Protein AF-A0A963R1B3-F1 (afdb_monomer_lite)

Sequence (251 aa):
NSTITMNPVATSDAAFRGGACPTPEYTIAYTGNYTTSADANQMEPIEAEFLRDRLSQLRRPGSHELSLLAQLARTQTAPSESLWDEETLAVAGSDATPLDRARQAASLAGIGRAIYDALLERIVEEEDKGQSMRRHRDHLAQMIETHGSDAASLDLAGLEQDIGALPSKLHAVVAATRAWSTSSGHDLDELLDIYIAAEARKGPRARLAQTPNGRTRRREWATDEHGLAGPLHYRWGQVHTLMTDLVEVAG

Structure (mmCIF, N/CA/C/O backbone):
data_AF-A0A963R1B3-F1
#
_entry.id   AF-A0A963R1B3-F1
#
loop_
_atom_site.group_PDB
_atom_site.id
_atom_site.type_symbol
_atom_site.label_atom_id
_atom_site.label_alt_id
_atom_site.label_comp_id
_atom_site.label_asym_id
_atom_site.label_entity_id
_atom_site.label_seq_id
_atom_site.pdbx_PDB_ins_code
_atom_site.Cartn_x
_atom_site.Cartn_y
_atom_site.Cartn_z
_atom_site.occupancy
_atom_site.B_iso_or_equiv
_atom_site.auth_seq_id
_atom_site.auth_comp_id
_atom_site.auth_asym_id
_atom_site.auth_atom_id
_atom_site.pdbx_PDB_model_num
ATOM 1 N N . ASN A 1 1 ? -42.039 -4.892 10.811 1.00 35.50 1 ASN A N 1
ATOM 2 C CA . ASN A 1 1 ? -41.453 -6.191 10.425 1.00 35.50 1 ASN A CA 1
ATOM 3 C C . ASN A 1 1 ? -40.859 -6.076 9.036 1.00 35.50 1 ASN A C 1
ATOM 5 O O . ASN A 1 1 ? -41.561 -6.334 8.070 1.00 35.50 1 ASN A O 1
ATOM 9 N N . SER A 1 2 ? -39.593 -5.672 8.950 1.00 23.70 2 SER A N 1
ATOM 10 C CA . SER A 1 2 ? -38.814 -5.752 7.713 1.00 23.70 2 SER A CA 1
ATOM 11 C C . SER A 1 2 ? -37.396 -6.149 8.095 1.00 23.70 2 SER A C 1
ATOM 13 O O . SER A 1 2 ? -36.644 -5.354 8.652 1.00 23.70 2 SER A O 1
ATOM 15 N N . THR A 1 3 ? -37.084 -7.421 7.881 1.00 24.59 3 THR A N 1
ATOM 16 C CA . THR A 1 3 ? -35.761 -8.009 8.077 1.00 24.59 3 THR A CA 1
ATOM 17 C C . THR A 1 3 ? -34.870 -7.561 6.922 1.00 24.59 3 THR A C 1
ATOM 19 O O . THR A 1 3 ? -35.166 -7.877 5.772 1.00 24.59 3 THR A O 1
ATOM 22 N N . ILE A 1 4 ? -33.798 -6.819 7.208 1.00 26.02 4 ILE A N 1
ATOM 23 C CA . ILE A 1 4 ? -32.751 -6.522 6.223 1.00 26.02 4 ILE A CA 1
ATOM 24 C C . ILE A 1 4 ? -31.767 -7.690 6.252 1.00 26.02 4 ILE A C 1
ATOM 26 O O . ILE A 1 4 ? -31.029 -7.876 7.216 1.00 26.02 4 ILE A O 1
ATOM 30 N N . THR A 1 5 ? -31.785 -8.504 5.203 1.00 23.22 5 THR A N 1
ATOM 31 C CA . THR A 1 5 ? -30.789 -9.552 4.971 1.00 23.22 5 THR A CA 1
ATOM 32 C C . THR A 1 5 ? -29.658 -8.945 4.139 1.00 23.22 5 THR A C 1
ATOM 34 O O . THR A 1 5 ? -29.858 -8.650 2.964 1.00 23.22 5 THR A O 1
ATOM 37 N N . MET A 1 6 ? -28.479 -8.724 4.732 1.00 24.05 6 MET A N 1
ATOM 38 C CA . MET A 1 6 ? -27.271 -8.350 3.984 1.00 24.05 6 MET A CA 1
ATOM 39 C C . MET A 1 6 ? -26.483 -9.613 3.638 1.00 24.05 6 MET A C 1
ATOM 41 O O . MET A 1 6 ? -26.037 -10.335 4.525 1.00 24.05 6 MET A O 1
ATOM 45 N N . ASN A 1 7 ? -26.327 -9.877 2.343 1.00 22.50 7 ASN A N 1
ATOM 46 C CA . ASN A 1 7 ? -25.479 -10.941 1.817 1.00 22.50 7 ASN A CA 1
ATOM 47 C C . ASN A 1 7 ? -24.131 -10.313 1.401 1.00 22.50 7 ASN A C 1
ATOM 49 O O . ASN A 1 7 ? -24.155 -9.324 0.663 1.00 22.50 7 ASN A O 1
ATOM 53 N N . PRO A 1 8 ? -22.967 -10.810 1.854 1.00 28.09 8 PRO A N 1
ATOM 54 C CA . PRO A 1 8 ? -21.691 -10.186 1.534 1.00 28.09 8 PRO A CA 1
ATOM 55 C C . PRO A 1 8 ? -21.219 -10.629 0.146 1.00 28.09 8 PRO A C 1
ATOM 57 O O . PRO A 1 8 ? -20.842 -11.779 -0.062 1.00 28.09 8 PRO A O 1
ATOM 60 N N . VAL A 1 9 ? -21.189 -9.696 -0.805 1.00 25.08 9 VAL A N 1
ATOM 61 C CA . VAL A 1 9 ? -20.373 -9.821 -2.020 1.00 25.08 9 VAL A CA 1
ATOM 62 C C . VAL A 1 9 ? -19.272 -8.772 -1.928 1.00 25.08 9 VAL A C 1
ATOM 64 O O . VAL A 1 9 ? -19.396 -7.660 -2.429 1.00 25.08 9 VAL A O 1
ATOM 67 N N . ALA A 1 10 ? -18.190 -9.120 -1.235 1.00 25.72 10 ALA A N 1
ATOM 68 C CA . ALA A 1 10 ? -16.924 -8.414 -1.356 1.00 25.72 10 ALA A CA 1
ATOM 69 C C . ALA A 1 10 ? -16.153 -9.055 -2.517 1.00 25.72 10 ALA A C 1
ATOM 71 O O . ALA A 1 10 ? -15.379 -9.988 -2.329 1.00 25.72 10 ALA A O 1
ATOM 72 N N . THR A 1 11 ? -16.402 -8.606 -3.747 1.00 29.58 11 THR A N 1
ATOM 73 C CA . THR A 1 11 ? -15.506 -8.930 -4.864 1.00 29.58 11 THR A CA 1
ATOM 74 C C . THR A 1 11 ? -14.246 -8.076 -4.763 1.00 29.58 11 THR A C 1
ATOM 76 O O . THR A 1 11 ? -14.305 -6.854 -4.642 1.00 29.58 11 THR A O 1
ATOM 79 N N . SER A 1 12 ? -13.110 -8.756 -4.832 1.00 31.03 12 SER A N 1
ATOM 80 C CA . SER A 1 12 ? -11.715 -8.344 -4.652 1.00 31.03 12 SER A CA 1
ATOM 81 C C . SER A 1 12 ? -11.160 -7.253 -5.601 1.00 31.03 12 SER A C 1
ATOM 83 O O . SER A 1 12 ? -9.995 -7.333 -5.985 1.00 31.03 12 SER A O 1
ATOM 85 N N . ASP A 1 13 ? -11.932 -6.242 -6.025 1.00 27.58 13 ASP A N 1
ATOM 86 C CA . ASP A 1 13 ? -11.567 -5.404 -7.193 1.00 27.58 13 ASP A CA 1
ATOM 87 C C . ASP A 1 13 ? -11.209 -3.922 -6.913 1.00 27.58 13 ASP A C 1
ATOM 89 O O . ASP A 1 13 ? -11.021 -3.140 -7.847 1.00 27.58 13 ASP A O 1
ATOM 93 N N . ALA A 1 14 ? -11.059 -3.493 -5.653 1.00 29.09 14 ALA A N 1
ATOM 94 C CA . ALA A 1 14 ? -10.911 -2.060 -5.336 1.00 29.09 14 ALA A CA 1
ATOM 95 C C . ALA A 1 14 ? -9.471 -1.541 -5.121 1.00 29.09 14 ALA A C 1
ATOM 97 O O . ALA A 1 14 ? -9.247 -0.335 -5.194 1.00 29.09 14 ALA A O 1
ATOM 98 N N . ALA A 1 15 ? -8.463 -2.390 -4.910 1.00 30.59 15 ALA A N 1
ATOM 99 C CA . ALA A 1 15 ? -7.157 -1.908 -4.432 1.00 30.59 15 ALA A CA 1
ATOM 100 C C . ALA A 1 15 ? -6.211 -1.329 -5.509 1.00 30.59 15 ALA A C 1
ATOM 102 O O . ALA A 1 15 ? -5.096 -0.931 -5.190 1.00 30.59 15 ALA A O 1
ATOM 103 N N . PHE A 1 16 ? -6.587 -1.281 -6.796 1.00 34.25 16 PHE A N 1
ATOM 104 C CA . PHE A 1 16 ? -5.624 -0.901 -7.848 1.00 34.25 16 PHE A CA 1
ATOM 105 C C . PHE A 1 16 ? -6.215 -0.236 -9.101 1.00 34.25 16 PHE A C 1
ATOM 107 O O . PHE A 1 16 ? -5.634 -0.292 -10.194 1.00 34.25 16 PHE A O 1
ATOM 114 N N . ARG A 1 17 ? -7.372 0.415 -8.975 1.00 31.19 17 ARG A N 1
ATOM 115 C CA . ARG A 1 17 ? -7.861 1.344 -9.999 1.00 31.19 17 ARG A CA 1
ATOM 116 C C . ARG A 1 17 ? -7.417 2.753 -9.608 1.00 31.19 17 ARG A C 1
ATOM 118 O O . ARG A 1 17 ? -8.068 3.416 -8.817 1.00 31.19 17 ARG A O 1
ATOM 125 N N . GLY A 1 18 ? -6.292 3.203 -10.161 1.00 36.06 18 GLY A N 1
ATOM 126 C CA . GLY A 1 18 ? -5.878 4.612 -10.129 1.00 36.06 18 GLY A CA 1
ATOM 127 C C . GLY A 1 18 ? -6.800 5.490 -10.981 1.00 36.06 18 GLY A C 1
ATOM 128 O O . GLY A 1 18 ? -6.390 5.992 -12.019 1.00 36.06 18 GLY A O 1
ATOM 129 N N . GLY A 1 19 ? -8.064 5.594 -10.585 1.00 29.88 19 GLY A N 1
ATOM 130 C CA . GLY A 1 19 ? -9.111 6.374 -11.232 1.00 29.88 19 GLY A CA 1
ATOM 131 C C . GLY A 1 19 ? -10.427 6.090 -10.522 1.00 29.88 19 GLY A C 1
ATOM 132 O O . GLY A 1 19 ? -10.790 4.923 -10.439 1.00 29.88 19 GLY A O 1
ATOM 133 N N . ALA A 1 20 ? -11.038 7.149 -9.977 1.00 31.84 20 ALA A N 1
ATOM 134 C CA . ALA A 1 20 ? -12.356 7.256 -9.339 1.00 31.84 20 ALA A CA 1
ATOM 135 C C . ALA A 1 20 ? -12.963 5.963 -8.753 1.00 31.84 20 ALA A C 1
ATOM 137 O O . ALA A 1 20 ? -13.286 5.014 -9.465 1.00 31.84 20 ALA A O 1
ATOM 138 N N . CYS A 1 21 ? -13.195 5.977 -7.435 1.00 29.97 21 CYS A N 1
ATOM 139 C CA . CYS A 1 21 ? -13.986 4.961 -6.741 1.00 29.97 21 CYS A CA 1
ATOM 140 C C . CYS A 1 21 ? -15.268 4.641 -7.539 1.00 29.97 21 CYS A C 1
ATOM 142 O O . CYS A 1 21 ? -15.951 5.587 -7.942 1.00 29.97 21 CYS A O 1
ATOM 144 N N . PRO A 1 22 ? -15.634 3.362 -7.755 1.00 31.19 22 PRO A N 1
ATOM 145 C CA . PRO A 1 22 ? -16.982 3.050 -8.201 1.00 31.19 22 PRO A CA 1
ATOM 146 C C . PRO A 1 22 ? -17.944 3.600 -7.147 1.00 31.19 22 PRO A C 1
ATOM 148 O O . PRO A 1 22 ? -17.850 3.258 -5.967 1.00 31.19 22 PRO A O 1
ATOM 151 N N . THR A 1 23 ? -18.823 4.511 -7.557 1.00 33.12 23 THR A N 1
ATOM 152 C CA . THR A 1 23 ? -19.947 4.943 -6.729 1.00 33.12 23 THR A CA 1
ATOM 153 C C . THR A 1 23 ? -20.760 3.705 -6.362 1.00 33.12 23 THR A C 1
ATOM 155 O O . THR A 1 23 ? -21.153 2.973 -7.273 1.00 33.12 23 THR A O 1
ATOM 158 N N . PRO A 1 24 ? -21.003 3.426 -5.070 1.00 33.78 24 PRO A N 1
ATOM 159 C CA . PRO A 1 24 ? -21.921 2.362 -4.696 1.00 33.78 24 PRO A CA 1
ATOM 160 C C . PRO A 1 24 ? -23.304 2.661 -5.293 1.00 33.78 24 PRO A C 1
ATOM 162 O O . PRO A 1 24 ? -23.784 3.789 -5.198 1.00 33.78 24 PRO A O 1
ATOM 165 N N . GLU A 1 25 ? -23.962 1.651 -5.874 1.00 31.30 25 GLU A N 1
ATOM 166 C CA . GLU A 1 25 ? -25.341 1.717 -6.410 1.00 31.30 25 GLU A CA 1
ATOM 167 C C . GLU A 1 25 ? -26.417 1.980 -5.336 1.00 31.30 25 GLU A C 1
ATOM 169 O O . GLU A 1 25 ? -27.612 1.956 -5.615 1.00 31.30 25 GLU A O 1
ATOM 174 N N . TYR A 1 26 ? -26.009 2.303 -4.110 1.00 32.06 26 TYR A N 1
ATOM 175 C CA . TYR A 1 26 ? -26.893 2.784 -3.064 1.00 32.06 26 TYR A CA 1
ATOM 176 C C . TYR A 1 26 ? -26.485 4.201 -2.683 1.00 32.06 26 TYR A C 1
ATOM 178 O O . TYR A 1 26 ? -25.650 4.435 -1.810 1.00 32.06 26 TYR A O 1
ATOM 186 N N . THR A 1 27 ? -27.105 5.165 -3.359 1.00 25.36 27 THR A N 1
ATOM 187 C CA . THR A 1 27 ? -27.200 6.536 -2.870 1.00 25.36 27 THR A CA 1
ATOM 188 C C . THR A 1 27 ? -28.076 6.519 -1.620 1.00 25.36 27 THR A C 1
ATOM 190 O O . THR A 1 27 ? -29.302 6.493 -1.712 1.00 25.36 27 THR A O 1
ATOM 193 N N . ILE A 1 28 ? -27.464 6.548 -0.435 1.00 29.52 28 ILE A N 1
ATOM 194 C CA . ILE A 1 28 ? -28.145 7.134 0.720 1.00 29.52 28 ILE A CA 1
ATOM 195 C C . ILE A 1 28 ? -28.174 8.630 0.418 1.00 29.52 28 ILE A C 1
ATOM 197 O O . ILE A 1 28 ? -27.162 9.317 0.540 1.00 29.52 28 ILE A O 1
ATOM 201 N N . ALA A 1 29 ? -29.306 9.115 -0.087 1.00 22.66 29 ALA A N 1
ATOM 202 C CA . ALA A 1 29 ? -29.517 10.536 -0.293 1.00 22.66 29 ALA A CA 1
ATOM 203 C C . ALA A 1 29 ? -29.611 11.201 1.084 1.00 22.66 29 ALA A C 1
ATOM 205 O O . ALA A 1 29 ? -30.681 11.261 1.684 1.00 22.66 29 ALA A O 1
ATOM 206 N N . TYR A 1 30 ? -28.478 11.672 1.600 1.00 28.75 30 TYR A N 1
ATOM 207 C CA . TYR A 1 30 ? -28.480 12.672 2.653 1.00 28.75 30 TYR A CA 1
ATOM 208 C C . TYR A 1 30 ? -28.723 14.015 1.967 1.00 28.75 30 TYR A C 1
ATOM 210 O O . TYR A 1 30 ? -27.829 14.587 1.346 1.00 28.75 30 TYR A O 1
ATOM 218 N N . THR A 1 31 ? -29.966 14.492 1.993 1.00 28.86 31 THR A N 1
ATOM 219 C CA . THR A 1 31 ? -30.305 15.855 1.570 1.00 28.86 31 THR A CA 1
ATOM 220 C C . THR A 1 31 ? -29.852 16.830 2.654 1.00 28.86 31 THR A C 1
ATOM 222 O O . THR A 1 31 ? -30.667 17.357 3.405 1.00 28.86 31 THR A O 1
ATOM 225 N N . GLY A 1 32 ? -28.540 17.021 2.765 1.00 29.12 32 GLY A N 1
ATOM 226 C CA . GLY A 1 32 ? -27.921 18.118 3.498 1.00 29.12 32 GLY A CA 1
ATOM 227 C C . GLY A 1 32 ? -27.259 19.042 2.486 1.00 29.12 32 GLY A C 1
ATOM 228 O O . GLY A 1 32 ? -26.416 18.604 1.707 1.00 29.12 32 GLY A O 1
ATOM 229 N N . ASN A 1 33 ? -27.685 20.301 2.439 1.00 29.48 33 ASN A N 1
ATOM 230 C CA . ASN A 1 33 ? -27.119 21.301 1.540 1.00 29.48 33 ASN A CA 1
ATOM 231 C C . ASN A 1 33 ? -25.642 21.534 1.886 1.00 29.48 33 ASN A C 1
ATOM 233 O O . ASN A 1 33 ? -25.336 22.013 2.973 1.00 29.48 33 ASN A O 1
ATOM 237 N N . TYR A 1 34 ? -24.732 21.239 0.958 1.00 29.34 34 TYR A N 1
ATOM 238 C CA . TYR A 1 34 ? -23.327 21.618 1.088 1.00 29.34 34 TYR A CA 1
ATOM 239 C C . TYR A 1 34 ? -23.176 23.108 0.769 1.00 29.34 34 TYR A C 1
ATOM 241 O O . TYR A 1 34 ? -23.111 23.502 -0.396 1.00 29.34 34 TYR A O 1
ATOM 249 N N . THR A 1 35 ? -23.131 23.948 1.799 1.00 29.30 35 THR A N 1
ATOM 250 C CA . THR A 1 35 ? -22.612 25.312 1.687 1.00 29.30 35 THR A CA 1
ATOM 251 C C . THR A 1 35 ? -21.110 25.288 1.933 1.00 29.30 35 THR A C 1
ATOM 253 O O . THR A 1 35 ? -20.644 24.909 3.000 1.00 29.30 35 THR A O 1
ATOM 256 N N . THR A 1 36 ? -20.340 25.695 0.927 1.00 42.66 36 THR A N 1
ATOM 257 C CA . THR A 1 36 ? -18.939 26.088 1.082 1.00 42.66 36 THR A CA 1
ATOM 258 C C . THR A 1 36 ? -18.866 27.373 1.911 1.00 42.66 36 THR A C 1
ATOM 260 O O . THR A 1 36 ? -18.990 28.468 1.365 1.00 42.66 36 THR A O 1
ATOM 263 N N . SER A 1 37 ? -18.665 27.244 3.216 1.00 33.88 37 SER A N 1
ATOM 264 C CA . SER A 1 37 ? -18.167 28.298 4.106 1.00 33.88 37 SER A CA 1
ATOM 265 C C . SER A 1 37 ? -17.454 27.644 5.283 1.00 33.88 37 SER A C 1
ATOM 267 O O . SER A 1 37 ? -17.653 26.468 5.560 1.00 33.88 37 SER A O 1
ATOM 269 N N . ALA A 1 38 ? -16.554 28.392 5.906 1.00 33.16 38 ALA A N 1
ATOM 270 C CA . ALA A 1 38 ? -15.670 27.992 6.991 1.00 33.16 38 ALA A CA 1
ATOM 271 C C . ALA A 1 38 ? -16.408 27.709 8.319 1.00 33.16 38 ALA A C 1
ATOM 273 O O . ALA A 1 38 ? -16.077 28.294 9.345 1.00 33.16 38 ALA A O 1
ATOM 274 N N . ASP A 1 39 ? -17.382 26.806 8.286 1.00 37.56 39 ASP A N 1
ATOM 275 C CA . ASP A 1 39 ? -18.112 26.303 9.440 1.00 37.56 39 ASP A CA 1
ATOM 276 C C . ASP A 1 39 ? -17.693 24.841 9.615 1.00 37.56 39 ASP A C 1
ATOM 278 O O . ASP A 1 39 ? -18.077 23.959 8.845 1.00 37.56 39 ASP A O 1
ATOM 282 N N . ALA A 1 40 ? -16.796 24.605 10.572 1.00 41.84 40 ALA A N 1
ATOM 283 C CA . ALA A 1 40 ? -16.413 23.266 10.998 1.00 41.84 40 ALA A CA 1
ATOM 284 C C . ALA A 1 40 ? -17.673 22.432 11.286 1.00 41.84 40 ALA A C 1
ATOM 286 O O . ALA A 1 40 ? -18.658 22.977 11.781 1.00 41.84 40 ALA A O 1
ATOM 287 N N . ASN A 1 41 ? -17.635 21.133 10.976 1.00 48.91 41 ASN A N 1
ATOM 288 C CA . ASN A 1 41 ? -18.656 20.157 11.357 1.00 48.91 41 ASN A CA 1
ATOM 289 C C . ASN A 1 41 ? -18.979 20.286 12.858 1.00 48.91 41 ASN A C 1
ATOM 291 O O . ASN A 1 41 ? -18.317 19.676 13.689 1.00 48.91 41 ASN A O 1
ATOM 295 N N . GLN A 1 42 ? -19.978 21.082 13.232 1.00 63.62 42 GLN A N 1
ATOM 296 C CA . GLN A 1 42 ? -20.451 21.137 14.610 1.00 63.62 42 GLN A CA 1
ATOM 297 C C . GLN A 1 42 ? -21.446 19.998 14.782 1.00 63.62 42 GLN A C 1
ATOM 299 O O . GLN A 1 42 ? -22.630 20.134 14.483 1.00 63.62 42 GLN A O 1
ATOM 304 N N . MET A 1 43 ? -20.931 18.837 15.181 1.00 78.50 43 MET A N 1
ATOM 305 C CA . MET A 1 43 ? -21.764 17.718 15.602 1.00 78.50 43 MET A CA 1
ATOM 306 C C . MET A 1 43 ? -22.485 18.123 16.894 1.00 78.50 43 MET A C 1
ATOM 308 O O . MET A 1 43 ? -21.862 18.617 17.830 1.00 78.50 43 MET A O 1
ATOM 312 N N . GLU A 1 44 ? -23.803 17.956 16.949 1.00 85.81 44 GLU A N 1
ATOM 313 C CA . GLU A 1 44 ? -24.573 18.297 18.150 1.00 85.81 44 GLU A CA 1
ATOM 314 C C . GLU A 1 44 ? -24.339 17.247 19.256 1.00 85.81 44 GLU A C 1
ATOM 316 O O . GLU A 1 44 ? -24.208 16.059 18.941 1.00 85.81 44 GLU A O 1
ATOM 321 N N . PRO A 1 45 ? -24.369 17.607 20.556 1.00 86.81 45 PRO A N 1
ATOM 322 C CA . PRO A 1 45 ? -24.134 16.662 21.657 1.00 86.81 45 PRO A CA 1
ATOM 323 C C . PRO A 1 45 ? -24.988 15.398 21.612 1.00 86.81 45 PRO A C 1
ATOM 325 O O . PRO A 1 45 ? -24.496 14.293 21.842 1.00 86.81 45 PRO A O 1
ATOM 328 N N . ILE A 1 46 ? -26.262 15.543 21.245 1.00 87.19 46 ILE A N 1
ATOM 329 C CA . ILE A 1 46 ? -27.185 14.411 21.134 1.00 87.19 46 ILE A CA 1
ATOM 330 C C . ILE A 1 46 ? -26.858 13.502 19.941 1.00 87.19 46 ILE A C 1
ATOM 332 O O . ILE A 1 46 ? -27.064 12.290 20.005 1.00 87.19 46 ILE A O 1
ATOM 336 N N . GLU A 1 47 ? -26.330 14.071 18.856 1.00 88.62 47 GLU A N 1
ATOM 337 C CA . GLU A 1 47 ? -25.889 13.319 17.684 1.00 88.62 47 GLU A CA 1
ATOM 338 C C . GLU A 1 47 ? -24.589 12.573 17.990 1.00 88.62 47 GLU A C 1
ATOM 340 O O . GLU A 1 47 ? -24.488 11.381 17.695 1.00 88.62 47 GLU A O 1
ATOM 345 N N . ALA A 1 48 ? -23.640 13.230 18.663 1.00 88.62 48 ALA A N 1
ATOM 346 C CA . ALA A 1 48 ? -22.396 12.613 19.103 1.00 88.62 48 ALA A CA 1
ATOM 347 C C . ALA A 1 48 ? -22.646 11.453 20.079 1.00 88.62 48 ALA A C 1
ATOM 349 O O . ALA A 1 48 ? -22.060 10.379 19.932 1.00 88.62 48 ALA A O 1
ATOM 350 N N . GLU A 1 49 ? -23.554 11.623 21.045 1.00 89.19 49 GLU A N 1
ATOM 351 C CA . GLU A 1 49 ? -23.951 10.550 21.961 1.00 89.19 49 GLU A CA 1
ATOM 352 C C . GLU A 1 49 ? -24.603 9.381 21.212 1.00 89.19 49 GLU A C 1
ATOM 354 O O . GLU A 1 49 ? -24.206 8.226 21.398 1.00 89.19 49 GLU A O 1
ATOM 359 N N . PHE A 1 50 ? -25.549 9.670 20.312 1.00 91.25 50 PHE A N 1
ATOM 360 C CA . PHE A 1 50 ? -26.208 8.647 19.504 1.00 91.25 50 PHE A CA 1
ATOM 361 C C . PHE A 1 50 ? -25.209 7.864 18.642 1.00 91.25 50 PHE A C 1
ATOM 363 O O . PHE A 1 50 ? -25.225 6.630 18.634 1.00 91.25 50 PHE A O 1
ATOM 370 N N . LEU A 1 51 ? -24.324 8.559 17.922 1.00 92.12 51 LEU A N 1
ATOM 371 C CA . LEU A 1 51 ? -23.314 7.930 17.075 1.00 92.12 51 LEU A CA 1
ATOM 372 C C . LEU A 1 51 ? -22.330 7.113 17.905 1.00 92.12 51 LEU A C 1
ATOM 374 O O . LEU A 1 51 ? -22.039 5.973 17.539 1.00 92.12 51 LEU A O 1
ATOM 378 N N . ARG A 1 52 ? -21.871 7.632 19.048 1.00 91.19 52 ARG A N 1
ATOM 379 C CA . ARG A 1 52 ? -21.002 6.887 19.964 1.00 91.19 52 ARG A CA 1
ATOM 380 C C . ARG A 1 52 ? -21.662 5.596 20.429 1.00 91.19 52 ARG A C 1
ATOM 382 O O . ARG A 1 52 ? -21.026 4.544 20.349 1.00 91.19 52 ARG A O 1
ATOM 389 N N . ASP A 1 53 ? -22.921 5.642 20.866 1.00 92.06 53 ASP A N 1
ATOM 390 C CA . ASP A 1 53 ? -23.634 4.440 21.306 1.00 92.06 53 ASP A CA 1
ATOM 391 C C . ASP A 1 53 ? -23.674 3.389 20.186 1.00 92.06 53 ASP A C 1
ATOM 393 O O . ASP A 1 53 ? -23.292 2.236 20.395 1.00 92.06 53 ASP A O 1
ATOM 397 N N . ARG A 1 54 ? -24.003 3.798 18.955 1.00 94.12 54 ARG A N 1
ATOM 398 C CA . ARG A 1 54 ? -24.029 2.892 17.796 1.00 94.12 54 ARG A CA 1
ATOM 399 C C . ARG A 1 54 ? -22.658 2.332 17.435 1.00 94.12 54 ARG A C 1
ATOM 401 O O . ARG A 1 54 ? -22.533 1.122 17.238 1.00 94.12 54 ARG A O 1
ATOM 408 N N . LEU A 1 55 ? -21.632 3.178 17.365 1.00 94.06 55 LEU A N 1
ATOM 409 C CA . LEU A 1 55 ? -20.277 2.761 17.002 1.00 94.06 55 LEU A CA 1
ATOM 410 C C . LEU A 1 55 ? -19.675 1.834 18.060 1.00 94.06 55 LEU A C 1
ATOM 412 O O . LEU A 1 55 ? -19.093 0.809 17.710 1.00 94.06 55 LEU A O 1
ATOM 416 N N . SER A 1 56 ? -19.907 2.113 19.345 1.00 94.12 56 SER A N 1
ATOM 417 C CA . SER A 1 56 ? -19.425 1.300 20.471 1.00 94.12 56 SER A CA 1
ATOM 418 C C . SER A 1 56 ? -20.001 -0.124 20.504 1.00 94.12 56 SER A C 1
ATOM 420 O O . SER A 1 56 ? -19.521 -0.982 21.255 1.00 94.12 56 SER A O 1
ATOM 422 N N . GLN A 1 57 ? -21.041 -0.392 19.712 1.00 93.75 57 GLN A N 1
ATOM 423 C CA . GLN A 1 57 ? -21.696 -1.690 19.611 1.00 93.75 57 GLN A CA 1
ATOM 424 C C . GLN A 1 57 ? -21.256 -2.486 18.374 1.00 93.75 57 GLN A C 1
ATOM 426 O O . GLN A 1 57 ? -21.600 -3.668 18.282 1.00 93.75 57 GLN A O 1
ATOM 431 N N . LEU A 1 58 ? -20.474 -1.908 17.455 1.00 93.25 58 LEU A N 1
ATOM 432 C CA . LEU A 1 58 ? -20.064 -2.599 16.231 1.00 93.25 58 LEU A CA 1
ATOM 433 C C . LEU A 1 58 ? -19.250 -3.863 16.535 1.00 93.25 58 LEU A C 1
ATOM 435 O O . LEU A 1 58 ? -18.399 -3.903 17.426 1.00 93.25 58 LEU A O 1
ATOM 439 N N . ARG A 1 59 ? -19.547 -4.921 15.781 1.00 92.19 59 ARG A N 1
ATOM 440 C CA . ARG A 1 59 ? -18.933 -6.243 15.919 1.00 92.19 59 ARG A CA 1
ATOM 441 C C . ARG A 1 59 ? -18.170 -6.616 14.663 1.00 92.19 59 ARG A C 1
ATOM 443 O O . ARG A 1 59 ? -18.504 -6.167 13.565 1.00 92.19 59 ARG A O 1
ATOM 450 N N . ARG A 1 60 ? -17.152 -7.452 14.838 1.00 87.25 60 ARG A N 1
ATOM 451 C CA . ARG A 1 60 ? -16.394 -8.032 13.729 1.00 87.25 60 ARG A CA 1
ATOM 452 C C . ARG A 1 60 ? -17.318 -8.931 12.889 1.00 87.25 60 ARG A C 1
ATOM 454 O O . ARG A 1 60 ? -18.141 -9.655 13.457 1.00 87.25 60 ARG A O 1
ATOM 461 N N . PRO A 1 61 ? -17.207 -8.923 11.550 1.00 83.19 61 PRO A N 1
ATOM 462 C CA . PRO A 1 61 ? -17.971 -9.842 10.713 1.00 83.19 61 PRO A CA 1
ATOM 463 C C . PRO A 1 61 ? -17.719 -11.300 11.123 1.00 83.19 61 PRO A C 1
ATOM 465 O O . PRO A 1 61 ? -16.575 -11.733 11.210 1.00 83.19 61 PRO A O 1
ATOM 468 N N . GLY A 1 62 ? -18.786 -12.055 11.394 1.00 83.75 62 GLY A N 1
ATOM 469 C CA . GLY A 1 62 ? -18.684 -13.469 11.775 1.00 83.75 62 GLY A CA 1
ATOM 470 C C . GLY A 1 62 ? -18.173 -13.743 13.198 1.00 83.75 62 GLY A C 1
ATOM 471 O O . GLY A 1 62 ? -17.950 -14.903 13.528 1.00 83.75 62 GLY A O 1
ATOM 472 N N . SER A 1 63 ? -18.013 -12.721 14.047 1.00 85.88 63 SER A N 1
ATOM 473 C CA . SER A 1 63 ? -17.582 -12.865 15.446 1.00 85.88 63 SER A CA 1
ATOM 474 C C . SER A 1 63 ? -18.464 -12.046 16.402 1.00 85.88 63 SER A C 1
ATOM 476 O O . SER A 1 63 ? -19.166 -11.116 16.005 1.00 85.88 63 SER A O 1
ATOM 478 N N . HIS A 1 64 ? -18.449 -12.410 17.686 1.00 87.62 64 HIS A N 1
ATOM 479 C CA . HIS A 1 64 ? -19.109 -11.660 18.762 1.00 87.62 64 HIS A CA 1
ATOM 480 C C . HIS A 1 64 ? -18.212 -10.580 19.387 1.00 87.62 64 HIS A C 1
ATOM 482 O O . HIS A 1 64 ? -18.673 -9.817 20.244 1.00 87.62 64 HIS A O 1
ATOM 488 N N . GLU A 1 65 ? -16.954 -10.504 18.959 1.00 90.44 65 GLU A N 1
ATOM 489 C CA . GLU A 1 65 ? -15.973 -9.519 19.408 1.00 90.44 65 GLU A CA 1
ATOM 490 C C . GLU A 1 65 ? -16.235 -8.135 18.809 1.00 90.44 65 GLU A C 1
ATOM 492 O O . GLU A 1 65 ? -16.745 -7.988 17.693 1.00 90.44 65 GLU A O 1
ATOM 497 N N . LEU A 1 66 ? -15.875 -7.106 19.573 1.00 92.19 66 LEU A N 1
ATOM 498 C CA . LEU A 1 66 ? -15.938 -5.713 19.140 1.00 92.19 66 LEU A CA 1
ATOM 499 C C . L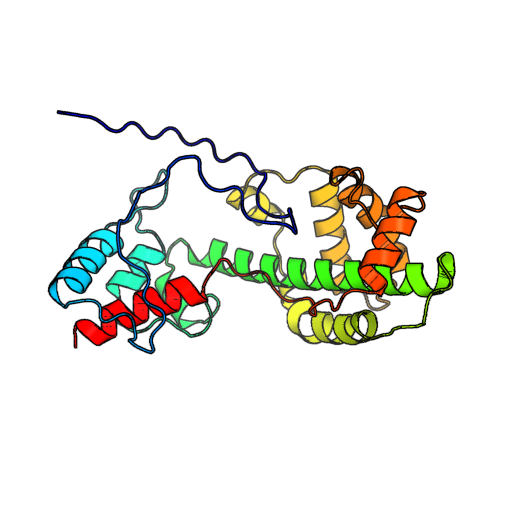EU A 1 66 ? -14.948 -5.462 18.006 1.00 92.19 66 LEU A C 1
ATOM 501 O O . LEU A 1 66 ? -13.845 -5.998 18.017 1.00 92.19 66 LEU A O 1
ATOM 505 N N . SER A 1 67 ? -15.334 -4.629 17.041 1.00 91.75 67 SER A N 1
ATOM 506 C CA . SER A 1 67 ? -14.384 -4.148 16.035 1.00 91.75 67 SER A CA 1
ATOM 507 C C . SER A 1 67 ? -13.413 -3.131 16.641 1.00 91.75 67 SER A C 1
ATOM 509 O O . SER A 1 67 ? -13.753 -2.464 17.619 1.00 91.75 67 SER A O 1
ATOM 511 N N . LEU A 1 68 ? -12.241 -2.943 16.028 1.00 90.69 68 LEU A N 1
ATOM 512 C CA . LEU A 1 68 ? -11.330 -1.837 16.360 1.00 90.69 68 LEU A CA 1
ATOM 513 C C . LEU A 1 68 ? -12.051 -0.478 16.467 1.00 90.69 68 LEU A C 1
ATOM 515 O O . LEU A 1 68 ? -11.848 0.248 17.432 1.00 90.69 68 LEU A O 1
ATOM 519 N N . LEU A 1 69 ? -12.953 -0.157 15.532 1.00 90.38 69 LEU A N 1
ATOM 520 C CA . LEU A 1 69 ? -13.723 1.093 15.572 1.00 90.38 69 LEU A CA 1
ATOM 521 C C . LEU A 1 69 ? -14.619 1.189 16.817 1.00 90.38 69 LEU A C 1
ATOM 523 O O . LEU A 1 69 ? -14.730 2.256 17.416 1.00 90.38 69 LEU A O 1
ATOM 527 N N . ALA A 1 70 ? -15.239 0.080 17.232 1.00 92.56 70 ALA A N 1
ATOM 528 C CA . ALA A 1 70 ? -16.023 0.046 18.462 1.00 92.56 70 ALA A CA 1
ATOM 529 C C . ALA A 1 70 ? -15.150 0.176 19.712 1.00 92.56 70 ALA A C 1
ATOM 531 O O . ALA A 1 70 ? -15.578 0.787 20.688 1.00 92.56 70 ALA A O 1
ATOM 532 N N . GLN A 1 71 ? -13.947 -0.405 19.692 1.00 92.44 71 GLN A N 1
ATOM 533 C CA . GLN A 1 71 ? -12.979 -0.286 20.781 1.00 92.44 71 GLN A CA 1
ATOM 534 C C . GLN A 1 71 ? -12.494 1.165 20.917 1.00 92.44 71 GLN A C 1
ATOM 536 O O . GLN A 1 71 ? -12.572 1.711 22.013 1.00 92.44 71 GLN A O 1
ATOM 541 N N . LEU A 1 72 ? -12.135 1.821 19.808 1.00 91.25 72 LEU A N 1
ATOM 542 C CA . LEU A 1 72 ? -11.777 3.245 19.761 1.00 91.25 72 LEU A CA 1
ATOM 543 C C . LEU A 1 72 ? -12.918 4.144 20.259 1.00 91.25 72 LEU A C 1
ATOM 545 O O . LEU A 1 72 ? -12.717 4.967 21.144 1.00 91.25 72 LEU A O 1
ATOM 549 N N . ALA A 1 73 ? -14.151 3.936 19.789 1.00 91.62 73 ALA A N 1
ATOM 550 C CA . ALA A 1 73 ? -15.297 4.736 20.233 1.00 91.62 73 ALA A CA 1
ATOM 551 C C . ALA A 1 73 ? -15.562 4.637 21.753 1.00 91.62 73 ALA A C 1
ATOM 553 O O . ALA A 1 73 ? -16.163 5.538 22.342 1.00 91.62 73 ALA A O 1
ATOM 554 N N . ARG A 1 74 ? -15.129 3.546 22.400 1.00 91.75 74 ARG A N 1
ATOM 555 C CA . ARG A 1 74 ? -15.282 3.327 23.846 1.00 91.75 74 ARG A CA 1
ATOM 556 C C . ARG A 1 74 ? -14.202 3.995 24.688 1.00 91.75 74 ARG A C 1
ATOM 558 O O . ARG A 1 74 ? -14.458 4.192 25.874 1.00 91.75 74 ARG A O 1
ATOM 565 N N . THR A 1 75 ? -13.037 4.327 24.127 1.00 89.38 75 THR A N 1
ATOM 566 C CA . THR A 1 75 ? -11.965 4.983 24.897 1.00 89.38 75 THR A CA 1
ATOM 567 C C . THR A 1 75 ? -12.349 6.399 25.298 1.00 89.38 75 THR A C 1
ATOM 569 O O . THR A 1 75 ? -11.899 6.870 26.336 1.00 89.38 75 THR A O 1
ATOM 572 N N . GLN A 1 76 ? -13.209 7.053 24.504 1.00 86.50 76 GLN A N 1
ATOM 573 C CA . GLN A 1 76 ? -13.615 8.452 24.686 1.00 86.50 76 GLN A CA 1
ATOM 574 C C . GLN A 1 76 ? -12.420 9.414 24.728 1.00 86.50 76 GLN A C 1
ATOM 576 O O . GLN A 1 76 ? -12.459 10.456 25.373 1.00 86.50 76 GLN A O 1
ATOM 581 N N . THR A 1 77 ? -11.356 9.058 24.017 1.00 86.50 77 THR A N 1
ATOM 582 C CA . THR A 1 77 ? -10.169 9.884 23.820 1.00 86.50 77 THR A CA 1
ATOM 583 C C . THR A 1 77 ? -10.011 10.167 22.339 1.00 86.50 77 THR A C 1
ATOM 585 O O . THR A 1 77 ? -10.395 9.335 21.511 1.00 86.50 77 THR A O 1
ATOM 588 N N . ALA A 1 78 ? -9.435 11.321 22.000 1.00 84.38 78 ALA A N 1
ATOM 589 C CA . ALA A 1 78 ? -9.023 11.568 20.626 1.00 84.38 78 ALA A CA 1
ATOM 590 C C . ALA A 1 78 ? -8.103 10.416 20.170 1.00 84.38 78 ALA A C 1
ATOM 592 O O . ALA A 1 78 ? -7.284 9.940 20.970 1.00 84.38 78 ALA A O 1
ATOM 593 N N . PRO A 1 79 ? -8.281 9.902 18.944 1.00 85.06 79 PRO A N 1
ATOM 594 C CA . PRO A 1 79 ? -7.419 8.853 18.423 1.00 85.06 79 PRO A CA 1
ATOM 595 C C . PRO A 1 79 ? -6.011 9.405 18.181 1.00 85.06 79 PRO A C 1
ATOM 597 O O . PRO A 1 79 ? -5.801 10.614 18.122 1.00 85.06 79 PRO A O 1
ATOM 600 N N . SER A 1 80 ? -5.043 8.509 18.023 1.00 87.12 80 SER A N 1
ATOM 601 C CA . SER A 1 80 ? -3.688 8.889 17.631 1.00 87.12 80 SER A CA 1
ATOM 602 C C . SER A 1 80 ? -3.650 9.421 16.194 1.00 87.12 80 SER A C 1
ATOM 604 O O . SER A 1 80 ? -4.443 9.007 15.345 1.00 87.12 80 SER A O 1
ATOM 606 N N . GLU A 1 81 ? -2.693 10.303 15.896 1.00 86.94 81 GLU A N 1
ATOM 607 C CA . GLU A 1 81 ? -2.521 10.906 14.563 1.00 86.94 81 GLU A CA 1
ATOM 608 C C . GLU A 1 81 ? -2.379 9.845 13.463 1.00 86.94 81 GLU A C 1
ATOM 610 O O . GLU A 1 81 ? -2.908 9.993 12.357 1.00 86.94 81 GLU A O 1
ATOM 615 N N . SER A 1 82 ? -1.729 8.721 13.770 1.00 86.88 82 SER A N 1
ATOM 616 C CA . SER A 1 82 ? -1.578 7.592 12.864 1.00 86.88 82 SER A CA 1
ATOM 617 C C . SER A 1 82 ? -2.298 6.346 13.392 1.00 86.88 82 SER A C 1
ATOM 619 O O . SER A 1 82 ? -2.260 6.010 14.574 1.00 86.88 82 SER A O 1
ATOM 621 N N . LEU A 1 83 ? -2.936 5.613 12.469 1.00 88.12 83 LEU A N 1
ATOM 622 C CA . LEU A 1 83 ? -3.590 4.319 12.723 1.00 88.12 83 LEU A CA 1
ATOM 623 C C . LEU A 1 83 ? -2.621 3.279 13.310 1.00 88.12 83 LEU A C 1
ATOM 625 O O . LEU A 1 83 ? -3.037 2.282 13.894 1.00 88.12 83 LEU A O 1
ATOM 629 N N . TRP A 1 84 ? -1.330 3.486 13.080 1.00 88.81 84 TRP A N 1
ATOM 630 C CA . TRP A 1 84 ? -0.265 2.545 13.378 1.00 88.81 84 TRP A CA 1
ATOM 631 C C . TRP A 1 84 ? 0.404 2.799 14.728 1.00 88.81 84 TRP A C 1
ATOM 633 O O . TRP A 1 84 ? 1.322 2.060 15.079 1.00 88.81 84 TRP A O 1
ATOM 643 N N . ASP 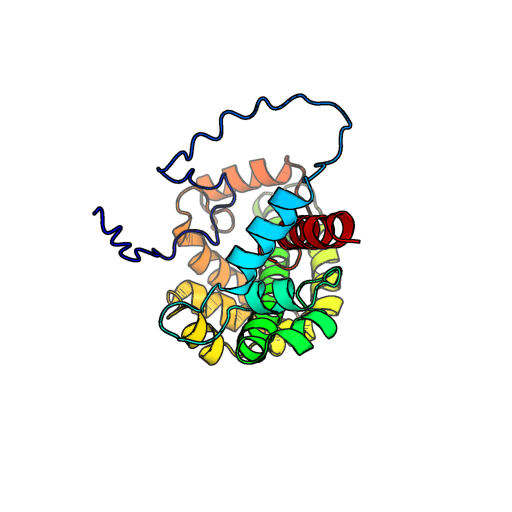A 1 85 ? -0.018 3.840 15.445 1.00 89.69 85 ASP A N 1
ATOM 644 C CA . ASP A 1 85 ? 0.630 4.258 16.683 1.00 89.69 85 ASP A CA 1
ATOM 645 C C . ASP A 1 85 ? 0.324 3.275 17.823 1.00 89.69 85 ASP A C 1
ATOM 647 O O . ASP A 1 85 ? -0.682 2.549 17.806 1.00 89.69 85 ASP A O 1
ATOM 651 N N . GLU A 1 86 ? 1.210 3.236 18.819 1.00 87.38 86 GLU A N 1
ATOM 652 C CA . GLU A 1 86 ? 1.143 2.281 19.930 1.00 87.38 86 GLU A CA 1
ATOM 653 C C . GLU A 1 86 ? -0.179 2.388 20.699 1.00 87.38 86 GLU A C 1
ATOM 655 O O . GLU A 1 86 ? -0.728 1.373 21.127 1.00 87.38 86 GLU A O 1
ATOM 660 N N . GLU A 1 87 ? -0.739 3.592 20.811 1.00 89.19 87 GLU A N 1
ATOM 661 C CA . GLU A 1 87 ? -2.024 3.857 21.452 1.00 89.19 87 GLU A CA 1
ATOM 662 C C . GLU A 1 87 ? -3.179 3.160 20.726 1.00 89.19 87 GLU A C 1
ATOM 664 O O . GLU A 1 87 ? -4.037 2.548 21.367 1.00 89.19 87 GLU A O 1
ATOM 669 N N . THR A 1 88 ? -3.188 3.198 19.388 1.00 88.94 88 THR A N 1
ATOM 670 C CA . THR A 1 88 ? -4.212 2.512 18.590 1.00 88.94 88 THR A CA 1
ATOM 671 C C . THR A 1 88 ? -4.018 0.994 18.633 1.00 88.94 88 THR A C 1
ATOM 673 O O . THR A 1 88 ? -4.992 0.244 18.737 1.00 88.94 88 THR A O 1
ATOM 676 N N . LEU A 1 89 ? -2.772 0.514 18.629 1.00 88.19 89 LEU A N 1
ATOM 677 C CA . LEU A 1 89 ? -2.473 -0.915 18.770 1.00 88.19 89 LEU A CA 1
ATOM 678 C C . LEU A 1 89 ? -2.870 -1.459 20.151 1.00 88.19 89 LEU A C 1
ATOM 680 O O . LEU A 1 89 ? -3.401 -2.568 20.241 1.00 88.19 89 LEU A O 1
ATOM 684 N N . ALA A 1 90 ? -2.686 -0.674 21.215 1.00 88.56 90 ALA A N 1
ATOM 685 C CA . ALA A 1 90 ? -3.033 -1.059 22.582 1.00 88.56 90 ALA A CA 1
ATOM 686 C C . ALA A 1 90 ? -4.538 -1.316 22.765 1.00 88.56 90 ALA A C 1
ATOM 688 O O . ALA A 1 90 ? -4.931 -2.151 23.582 1.00 88.56 90 ALA A O 1
ATOM 689 N N . VAL A 1 91 ? -5.383 -0.636 21.984 1.00 90.50 91 VAL A N 1
ATOM 690 C CA . VAL A 1 91 ? -6.847 -0.783 22.030 1.00 90.50 91 VAL A CA 1
ATOM 691 C C . VAL A 1 91 ? -7.393 -1.743 20.976 1.00 90.50 91 VAL A C 1
ATOM 693 O O . VAL A 1 91 ? -8.594 -1.990 20.947 1.00 90.50 91 VAL A O 1
ATOM 696 N N . ALA A 1 92 ? -6.547 -2.296 20.104 1.00 88.56 92 ALA A N 1
ATOM 697 C CA . ALA A 1 92 ? -6.995 -3.153 19.011 1.00 88.56 92 ALA A CA 1
ATOM 698 C C . ALA A 1 92 ? -7.412 -4.561 19.471 1.00 88.56 92 ALA A C 1
ATOM 700 O O . ALA A 1 92 ? -8.186 -5.235 18.783 1.00 88.56 92 ALA A O 1
ATOM 701 N N . GLY A 1 93 ? -6.939 -5.021 20.633 1.00 88.00 93 GLY A N 1
ATOM 702 C CA . GLY A 1 93 ? -7.272 -6.344 21.160 1.00 88.00 93 GLY A CA 1
ATOM 703 C C . GLY A 1 93 ? -6.922 -7.452 20.159 1.00 88.00 93 GLY A C 1
ATOM 704 O O . GLY A 1 93 ? -5.778 -7.567 19.723 1.00 88.00 93 GLY A O 1
ATOM 705 N N . SER A 1 94 ? -7.912 -8.251 19.751 1.00 87.19 94 SER A N 1
ATOM 706 C CA . SER A 1 94 ? -7.743 -9.309 18.739 1.00 87.19 94 SER A CA 1
ATOM 707 C C . SER A 1 94 ? -7.351 -8.791 17.349 1.00 87.19 94 SER A C 1
ATOM 709 O O . SER A 1 94 ? -6.814 -9.553 16.548 1.00 87.19 94 SER A O 1
ATOM 711 N N . ASP A 1 95 ? -7.625 -7.519 17.046 1.00 89.31 95 ASP A N 1
ATOM 712 C CA . ASP A 1 95 ? -7.278 -6.898 15.765 1.00 89.31 95 ASP A CA 1
ATOM 713 C C . ASP A 1 95 ? -5.822 -6.389 15.737 1.00 89.31 95 ASP A C 1
ATOM 715 O O . ASP A 1 95 ? -5.357 -5.980 14.678 1.00 89.31 95 ASP A O 1
ATOM 719 N N . ALA A 1 96 ? -5.069 -6.457 16.845 1.00 90.88 96 ALA A N 1
ATOM 720 C CA . ALA A 1 96 ? -3.702 -5.927 16.918 1.00 90.88 96 ALA A CA 1
ATOM 721 C C . ALA A 1 96 ? -2.743 -6.589 15.913 1.00 90.88 96 ALA A C 1
ATOM 723 O O . ALA A 1 96 ? -2.014 -5.900 15.202 1.00 90.88 96 ALA A O 1
ATOM 724 N N . THR A 1 97 ? -2.761 -7.922 15.805 1.00 91.94 97 THR A N 1
ATOM 725 C CA . THR A 1 97 ? -1.880 -8.642 14.868 1.00 91.94 97 THR A CA 1
ATOM 726 C C . THR A 1 97 ? -2.242 -8.375 13.400 1.00 91.94 97 THR A C 1
ATOM 728 O O . THR A 1 97 ? -1.337 -8.024 12.640 1.00 91.94 97 THR A O 1
ATOM 731 N N . PRO A 1 98 ? -3.518 -8.474 12.967 1.00 91.56 98 PRO A N 1
ATOM 732 C CA . PRO A 1 98 ? -3.908 -8.045 11.621 1.00 91.56 98 PRO A CA 1
ATOM 733 C C . PRO A 1 98 ? -3.595 -6.570 11.336 1.00 91.56 98 PRO A C 1
ATOM 735 O O . PRO A 1 98 ? -3.224 -6.230 10.214 1.00 91.56 98 PRO A O 1
ATOM 738 N N . LEU A 1 99 ? -3.709 -5.688 12.336 1.00 91.88 99 LEU A N 1
ATOM 739 C CA . LEU A 1 99 ? -3.414 -4.265 12.176 1.00 91.88 99 LEU A CA 1
ATOM 740 C C . LEU A 1 99 ? -1.919 -4.009 11.946 1.00 91.88 99 LEU A C 1
ATOM 742 O O . LEU A 1 99 ? -1.563 -3.289 11.013 1.00 91.88 99 LEU A O 1
ATOM 746 N N . ASP A 1 100 ? -1.039 -4.646 12.722 1.00 93.12 100 ASP A N 1
ATOM 747 C CA . ASP A 1 100 ? 0.408 -4.558 12.496 1.00 93.12 100 ASP A CA 1
ATOM 748 C C . ASP A 1 100 ? 0.805 -5.145 11.132 1.00 93.12 100 ASP A C 1
ATOM 750 O O . ASP A 1 100 ? 1.610 -4.577 10.393 1.00 93.12 100 ASP A O 1
ATOM 754 N N . ARG A 1 101 ? 0.160 -6.237 10.715 1.00 94.81 101 ARG A N 1
ATOM 755 C CA . ARG A 1 101 ? 0.365 -6.786 9.373 1.00 94.81 101 ARG A CA 1
ATOM 756 C C . ARG A 1 101 ? -0.098 -5.827 8.276 1.00 94.81 101 ARG A C 1
ATOM 758 O O . ARG A 1 101 ? 0.574 -5.689 7.253 1.00 94.81 101 ARG A O 1
ATOM 765 N N . ALA A 1 102 ? -1.219 -5.138 8.477 1.00 93.62 102 ALA A N 1
ATOM 766 C CA . ALA A 1 102 ? -1.704 -4.122 7.549 1.00 93.62 102 ALA A CA 1
ATOM 767 C C . ALA A 1 102 ? -0.719 -2.946 7.433 1.00 93.62 102 ALA A C 1
ATOM 769 O O . ALA A 1 102 ? -0.501 -2.461 6.322 1.00 93.62 102 ALA A O 1
ATOM 770 N N . ARG A 1 103 ? -0.061 -2.546 8.530 1.00 94.38 103 ARG A N 1
ATOM 771 C CA . ARG A 1 103 ? 1.029 -1.553 8.533 1.00 94.38 103 ARG A CA 1
ATOM 772 C C . ARG A 1 103 ? 2.212 -2.011 7.680 1.00 94.38 103 ARG A C 1
ATOM 774 O O . ARG A 1 103 ? 2.668 -1.280 6.803 1.00 94.38 103 ARG A O 1
ATOM 781 N N . GLN A 1 104 ? 2.670 -3.246 7.876 1.00 95.44 104 GLN A N 1
ATOM 782 C CA . GLN A 1 104 ? 3.758 -3.843 7.090 1.00 95.44 104 GLN A CA 1
ATOM 783 C C . GLN A 1 104 ? 3.392 -3.933 5.597 1.00 95.44 104 GLN A C 1
ATOM 785 O O . GLN A 1 104 ? 4.193 -3.591 4.723 1.00 95.44 104 GLN A O 1
ATOM 790 N N . ALA A 1 105 ? 2.152 -4.327 5.290 1.00 96.00 105 ALA A N 1
ATOM 791 C CA . ALA A 1 105 ? 1.635 -4.379 3.927 1.00 96.00 105 ALA A CA 1
ATOM 792 C C . ALA A 1 105 ? 1.521 -2.980 3.298 1.00 96.00 105 ALA A C 1
ATOM 794 O O . ALA A 1 105 ? 1.824 -2.816 2.115 1.00 96.00 105 ALA A O 1
ATOM 795 N N . ALA A 1 106 ? 1.134 -1.964 4.074 1.00 95.12 106 ALA A N 1
ATOM 796 C CA . ALA A 1 106 ? 1.098 -0.571 3.642 1.00 95.12 106 ALA A CA 1
ATOM 797 C C . ALA A 1 106 ? 2.495 -0.060 3.273 1.00 95.12 106 ALA A C 1
ATOM 799 O O . ALA A 1 106 ? 2.661 0.521 2.197 1.00 95.12 106 ALA A O 1
ATOM 800 N N . SER A 1 107 ? 3.493 -0.325 4.122 1.00 95.44 107 SER A N 1
ATOM 801 C CA . SER A 1 107 ? 4.909 -0.032 3.871 1.00 95.44 107 SER A CA 1
ATOM 802 C C . SER A 1 107 ? 5.400 -0.703 2.585 1.00 95.44 107 SER A C 1
ATOM 804 O O . SER A 1 107 ? 5.924 -0.032 1.690 1.00 95.44 107 SER A O 1
ATOM 806 N N . LEU A 1 108 ? 5.140 -2.006 2.425 1.00 96.81 108 LEU A N 1
ATOM 807 C CA . LEU A 1 108 ? 5.515 -2.752 1.223 1.00 96.81 108 LEU A CA 1
ATOM 808 C C . LEU A 1 108 ? 4.814 -2.222 -0.037 1.00 96.81 108 LEU A C 1
ATOM 810 O O . LEU A 1 108 ? 5.443 -2.103 -1.087 1.00 96.81 108 LEU A O 1
ATOM 814 N N . ALA A 1 109 ? 3.532 -1.862 0.048 1.00 95.62 109 ALA A N 1
ATOM 815 C CA . ALA A 1 109 ? 2.796 -1.271 -1.067 1.00 95.62 109 ALA A CA 1
ATOM 816 C C . ALA A 1 109 ? 3.351 0.109 -1.458 1.00 95.62 109 ALA A C 1
ATOM 818 O O . ALA A 1 109 ? 3.413 0.427 -2.648 1.00 95.62 109 ALA A O 1
ATOM 819 N N . GLY A 1 110 ? 3.780 0.911 -0.480 1.00 95.62 110 GLY A N 1
ATOM 820 C CA . GLY A 1 110 ? 4.469 2.180 -0.710 1.00 95.62 110 GLY A CA 1
ATOM 821 C C . GLY A 1 110 ? 5.766 1.989 -1.496 1.00 95.62 110 GLY A C 1
ATOM 822 O O . GLY A 1 110 ? 5.934 2.603 -2.550 1.00 95.62 110 GLY A O 1
ATOM 823 N N . ILE A 1 111 ? 6.633 1.078 -1.044 1.00 96.31 111 ILE A N 1
ATOM 824 C CA . ILE A 1 111 ? 7.863 0.706 -1.765 1.00 96.31 111 ILE A CA 1
ATOM 825 C C . ILE A 1 111 ? 7.525 0.169 -3.157 1.00 96.31 111 ILE A C 1
ATOM 827 O O . ILE A 1 111 ? 8.121 0.583 -4.147 1.00 96.31 111 ILE A O 1
ATOM 831 N N . GLY A 1 112 ? 6.521 -0.702 -3.265 1.00 96.38 112 GLY A N 1
ATOM 832 C CA . GLY A 1 112 ? 6.114 -1.283 -4.536 1.00 96.38 112 GLY A CA 1
ATOM 833 C C . GLY A 1 112 ? 5.685 -0.233 -5.565 1.00 96.38 112 GLY A C 1
ATOM 834 O O . GLY A 1 112 ? 6.018 -0.364 -6.744 1.00 96.38 112 GLY A O 1
ATOM 835 N N . ARG A 1 113 ? 4.996 0.829 -5.125 1.00 95.38 113 ARG A N 1
ATOM 836 C CA . ARG A 1 113 ? 4.653 1.995 -5.956 1.00 95.38 113 ARG A CA 1
ATOM 837 C C . ARG A 1 113 ? 5.890 2.811 -6.337 1.00 95.38 113 ARG A C 1
ATOM 839 O O . ARG A 1 113 ? 6.021 3.157 -7.504 1.00 95.38 113 ARG A O 1
ATOM 846 N N . ALA A 1 114 ? 6.807 3.052 -5.400 1.00 95.75 114 ALA A N 1
ATOM 847 C CA . ALA A 1 114 ? 8.052 3.770 -5.671 1.00 95.75 114 ALA A CA 1
ATOM 848 C C . ALA A 1 114 ? 8.932 3.040 -6.704 1.00 95.75 114 ALA A C 1
ATOM 850 O O . ALA A 1 114 ? 9.454 3.669 -7.619 1.00 95.75 114 ALA A O 1
ATOM 851 N N . ILE A 1 115 ? 9.031 1.708 -6.615 1.00 96.12 115 ILE A N 1
ATOM 852 C CA . ILE A 1 115 ? 9.715 0.864 -7.609 1.00 96.12 115 ILE A CA 1
ATOM 853 C C . ILE A 1 115 ? 9.048 1.001 -8.975 1.00 96.12 115 ILE A C 1
ATOM 855 O O . ILE A 1 115 ? 9.730 1.182 -9.978 1.00 96.12 115 ILE A O 1
ATOM 859 N N . TYR A 1 116 ? 7.716 0.937 -9.027 1.00 95.56 116 TYR A N 1
ATOM 860 C CA . TYR A 1 116 ? 6.977 1.097 -10.277 1.00 95.56 116 TYR A CA 1
ATOM 861 C C . TYR A 1 116 ? 7.255 2.459 -10.938 1.00 95.56 116 TYR A C 1
ATOM 863 O O . TYR A 1 116 ? 7.509 2.505 -12.141 1.00 95.56 116 TYR A O 1
ATOM 871 N N . ASP A 1 117 ? 7.252 3.548 -10.166 1.00 94.69 117 ASP A N 1
ATOM 872 C CA . ASP A 1 117 ? 7.544 4.889 -10.685 1.00 94.69 117 ASP A CA 1
ATOM 873 C C . ASP A 1 117 ? 9.016 5.022 -11.123 1.00 94.69 117 ASP A C 1
ATOM 875 O O . ASP A 1 117 ? 9.300 5.595 -12.174 1.00 94.69 117 ASP A O 1
ATOM 879 N N . ALA A 1 118 ? 9.956 4.424 -10.384 1.00 94.44 118 ALA A N 1
ATOM 880 C CA . ALA A 1 118 ? 11.374 4.386 -10.747 1.00 94.44 118 ALA A CA 1
ATOM 881 C C . ALA A 1 118 ? 11.640 3.587 -12.040 1.00 94.44 118 ALA A C 1
ATOM 883 O O . ALA A 1 118 ? 12.427 4.018 -12.887 1.00 94.44 118 ALA A O 1
ATOM 884 N N . LEU A 1 119 ? 10.956 2.450 -12.228 1.00 95.06 119 LEU A N 1
ATOM 885 C CA . LEU A 1 119 ? 10.993 1.679 -13.474 1.00 95.06 119 LEU A CA 1
ATOM 886 C C . LEU A 1 119 ? 10.440 2.498 -14.647 1.00 95.06 119 LEU A C 1
ATOM 888 O O . LEU A 1 119 ? 10.996 2.454 -15.743 1.00 95.06 119 LEU A O 1
ATOM 892 N N . LEU A 1 120 ? 9.369 3.270 -14.428 1.00 93.50 120 LEU A N 1
ATOM 893 C CA . LEU A 1 120 ? 8.827 4.157 -15.457 1.00 93.50 120 LEU A CA 1
ATOM 894 C C . LEU A 1 120 ? 9.795 5.270 -15.845 1.00 93.50 120 LEU A C 1
ATOM 896 O O . LEU A 1 120 ? 10.006 5.456 -17.043 1.00 93.50 120 LEU A O 1
ATOM 900 N N . GLU A 1 121 ? 10.392 5.971 -14.875 1.00 92.88 121 GLU A N 1
ATOM 901 C CA . GLU A 1 121 ? 11.410 6.999 -15.149 1.00 92.88 121 GLU A CA 1
ATOM 902 C C . GLU A 1 121 ? 12.525 6.441 -16.031 1.00 92.88 121 GLU A C 1
ATOM 904 O O . GLU A 1 121 ? 12.878 7.041 -17.048 1.00 92.88 121 GLU A O 1
ATOM 909 N N . ARG A 1 122 ? 13.033 5.258 -15.674 1.00 92.44 122 ARG A N 1
ATOM 910 C CA . ARG A 1 122 ? 14.093 4.593 -16.425 1.00 92.44 122 ARG A CA 1
ATOM 911 C C . ARG A 1 122 ? 13.667 4.255 -17.852 1.00 92.44 122 ARG A C 1
ATOM 913 O O . ARG A 1 122 ? 14.387 4.580 -18.788 1.00 92.44 122 ARG A O 1
ATOM 920 N N . ILE A 1 123 ? 12.498 3.640 -18.041 1.00 93.75 123 ILE A N 1
ATOM 921 C CA . ILE A 1 123 ? 12.006 3.291 -19.383 1.00 93.75 123 ILE A CA 1
ATOM 922 C C . ILE A 1 123 ? 11.809 4.552 -20.237 1.00 93.75 123 ILE A C 1
ATOM 924 O O . ILE A 1 123 ? 12.138 4.553 -21.424 1.00 93.75 123 ILE A O 1
ATOM 928 N N . VAL A 1 124 ? 11.270 5.628 -19.659 1.00 92.25 124 VAL A N 1
ATOM 929 C CA . VAL A 1 124 ? 11.082 6.897 -20.375 1.00 92.25 124 VAL A CA 1
ATOM 930 C C . VAL A 1 124 ? 12.425 7.459 -20.844 1.00 92.25 124 VAL A C 1
ATOM 932 O O . VAL A 1 124 ? 12.542 7.868 -21.999 1.00 92.25 124 VAL A O 1
ATOM 935 N N . GLU A 1 125 ? 13.438 7.446 -19.980 1.00 91.31 125 GLU A N 1
ATOM 936 C CA . GLU A 1 125 ? 14.789 7.918 -20.290 1.00 91.31 125 GLU A CA 1
ATOM 937 C C . GLU A 1 125 ? 15.496 7.036 -21.337 1.00 91.31 125 GLU A C 1
ATOM 939 O O . GLU A 1 125 ? 15.964 7.527 -22.369 1.00 91.31 125 GLU A O 1
ATOM 944 N N . GLU A 1 126 ? 15.565 5.727 -21.096 1.00 91.44 126 GLU A N 1
ATOM 945 C CA . GLU A 1 126 ? 16.399 4.800 -21.867 1.00 91.44 126 GLU A CA 1
ATOM 946 C C . GLU A 1 126 ? 15.741 4.370 -23.181 1.00 91.44 126 GLU A C 1
ATOM 948 O O . GLU A 1 126 ? 16.401 4.358 -24.224 1.00 91.44 126 GLU A O 1
ATOM 953 N N . GLU A 1 127 ? 14.443 4.068 -23.161 1.00 90.50 127 GLU A N 1
ATOM 954 C CA . GLU A 1 127 ? 13.736 3.444 -24.286 1.00 90.50 127 GLU A CA 1
ATOM 955 C C . GLU A 1 127 ? 12.950 4.462 -25.111 1.00 90.50 127 GLU A C 1
ATOM 957 O O . GLU A 1 127 ? 13.000 4.452 -26.344 1.00 90.50 127 GLU A O 1
ATOM 962 N N . ASP A 1 128 ? 12.242 5.377 -24.446 1.00 90.50 128 ASP A N 1
ATOM 963 C CA . ASP A 1 128 ? 11.438 6.390 -25.137 1.00 90.50 128 ASP A CA 1
ATOM 964 C C . ASP A 1 128 ? 12.227 7.669 -25.463 1.00 90.50 128 ASP A C 1
ATOM 966 O O . ASP A 1 128 ? 11.700 8.540 -26.161 1.00 90.50 128 ASP A O 1
ATOM 970 N N . LYS A 1 129 ? 13.488 7.767 -25.011 1.00 88.31 129 LYS A N 1
ATOM 971 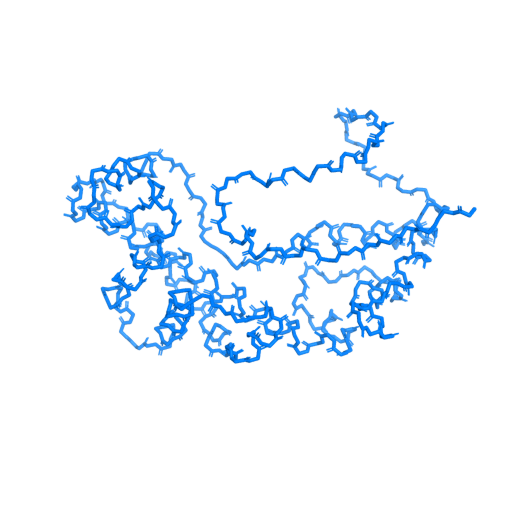C CA . LYS A 1 129 ? 14.377 8.930 -25.198 1.00 88.31 129 LYS A CA 1
ATOM 972 C C . LYS A 1 129 ? 13.746 10.240 -24.707 1.00 88.31 129 LYS A C 1
ATOM 974 O O . LYS A 1 129 ? 13.927 11.297 -25.313 1.00 88.31 129 LYS A O 1
ATOM 979 N N . GLY A 1 130 ? 12.968 10.149 -23.631 1.00 83.94 130 GLY A N 1
ATOM 980 C CA . GLY A 1 130 ? 12.381 11.284 -22.932 1.00 83.94 130 GLY A CA 1
ATOM 981 C C . GLY A 1 130 ? 13.410 12.054 -22.105 1.00 83.94 130 GLY A C 1
ATOM 982 O O . GLY A 1 130 ? 14.591 11.709 -22.050 1.00 83.94 130 GLY A O 1
ATOM 983 N N . GLN A 1 131 ? 12.957 13.122 -21.450 1.00 82.31 131 GLN A N 1
ATOM 984 C CA . GLN A 1 131 ? 13.812 13.887 -20.547 1.00 82.31 131 GLN A CA 1
ATOM 985 C C . GLN A 1 131 ? 14.209 13.028 -19.342 1.00 82.31 131 GLN A C 1
ATOM 987 O O . GLN A 1 131 ? 13.353 12.418 -18.705 1.00 82.31 131 GLN A O 1
ATOM 992 N N . SER A 1 132 ? 15.503 13.016 -19.018 1.00 74.06 132 SER A N 1
ATOM 993 C CA . SER A 1 132 ? 16.008 12.354 -17.816 1.00 74.06 132 SER A CA 1
ATOM 994 C C . SER A 1 132 ? 15.416 13.017 -16.572 1.00 74.06 132 SER A C 1
ATOM 996 O O . SER A 1 132 ? 15.621 14.211 -16.332 1.00 74.06 132 SER A O 1
ATOM 998 N N . MET A 1 133 ? 14.669 12.235 -15.795 1.00 79.94 133 MET A N 1
ATOM 999 C CA . MET A 1 133 ? 14.157 12.609 -14.481 1.00 79.94 133 MET A CA 1
ATOM 1000 C C . MET A 1 133 ? 14.655 11.584 -13.463 1.00 79.94 133 MET A C 1
ATOM 1002 O O . MET A 1 133 ? 14.733 10.388 -13.750 1.00 79.94 133 MET A O 1
ATOM 1006 N N . ARG A 1 134 ? 15.058 12.062 -12.285 1.00 86.88 134 ARG A N 1
ATOM 1007 C CA . ARG A 1 134 ? 15.554 11.220 -11.184 1.00 86.88 134 ARG A CA 1
ATOM 1008 C C . ARG A 1 134 ? 14.688 11.301 -9.932 1.00 86.88 134 ARG A C 1
ATOM 1010 O O . ARG A 1 134 ? 15.028 10.712 -8.916 1.00 86.88 134 ARG A O 1
ATOM 1017 N N . ARG A 1 135 ? 13.576 12.032 -9.992 1.00 91.44 135 ARG A N 1
ATOM 1018 C CA . ARG A 1 135 ? 12.750 12.367 -8.830 1.00 91.44 135 ARG A CA 1
ATOM 1019 C C . ARG A 1 135 ? 12.223 11.110 -8.138 1.00 91.44 135 ARG A C 1
ATOM 1021 O O . ARG A 1 135 ? 12.300 11.018 -6.916 1.00 91.44 135 ARG A O 1
ATOM 1028 N N . HIS A 1 136 ? 11.696 10.156 -8.900 1.00 91.81 136 HIS A N 1
ATOM 1029 C CA . HIS A 1 136 ? 11.131 8.923 -8.358 1.00 91.81 136 HIS A CA 1
ATOM 1030 C C . HIS A 1 136 ? 12.217 7.907 -7.987 1.00 91.81 136 HIS A C 1
ATOM 1032 O O . HIS A 1 136 ? 12.088 7.253 -6.954 1.00 91.81 136 HIS A O 1
ATOM 1038 N N . ARG A 1 137 ? 13.314 7.818 -8.753 1.00 91.00 137 ARG A N 1
ATOM 1039 C CA . ARG A 1 137 ? 14.488 6.999 -8.393 1.00 91.00 137 ARG A CA 1
ATOM 1040 C C . ARG A 1 137 ? 15.159 7.464 -7.099 1.00 91.00 137 ARG A C 1
ATOM 1042 O O . ARG A 1 137 ? 15.467 6.634 -6.249 1.00 91.00 137 ARG A O 1
ATOM 1049 N N . ASP A 1 138 ? 15.341 8.768 -6.917 1.00 91.81 138 ASP A N 1
ATOM 1050 C CA . ASP A 1 138 ? 15.931 9.321 -5.696 1.00 91.81 138 ASP A CA 1
ATOM 1051 C C . ASP A 1 138 ? 14.957 9.164 -4.506 1.00 91.81 138 ASP A C 1
ATOM 1053 O O . ASP A 1 138 ? 15.371 8.807 -3.403 1.00 91.81 138 ASP A O 1
ATOM 1057 N N . HIS A 1 139 ? 13.645 9.325 -4.726 1.00 94.44 139 HIS A N 1
ATOM 1058 C CA . HIS A 1 139 ? 12.631 9.076 -3.694 1.00 94.44 139 HIS A CA 1
ATOM 1059 C C . HIS A 1 139 ? 12.506 7.593 -3.299 1.00 94.44 139 HIS A C 1
ATOM 1061 O O . HIS A 1 139 ? 12.239 7.284 -2.138 1.00 94.44 139 HIS A O 1
ATOM 1067 N N . LEU A 1 140 ? 12.737 6.654 -4.222 1.00 94.38 140 LEU A N 1
ATOM 1068 C CA . LEU A 1 140 ? 12.752 5.226 -3.904 1.00 94.38 140 LEU A CA 1
ATOM 1069 C C . LEU A 1 140 ? 13.797 4.894 -2.827 1.00 94.38 140 LEU A C 1
ATOM 1071 O O . LEU A 1 140 ? 13.502 4.107 -1.930 1.00 94.38 140 LEU A O 1
ATOM 1075 N N . ALA A 1 141 ? 14.974 5.527 -2.861 1.00 92.06 141 ALA A N 1
ATOM 1076 C CA . ALA A 1 141 ? 15.988 5.336 -1.825 1.00 92.06 141 ALA A CA 1
ATOM 1077 C C . ALA A 1 141 ? 15.459 5.729 -0.432 1.00 92.06 141 ALA A C 1
ATOM 1079 O O . ALA A 1 141 ? 15.593 4.959 0.517 1.00 92.06 141 ALA A O 1
ATOM 1080 N N . GLN A 1 142 ? 14.765 6.869 -0.335 1.00 92.94 142 GLN A N 1
ATOM 1081 C CA . GLN A 1 142 ? 14.123 7.323 0.903 1.00 92.94 142 GLN A CA 1
ATOM 1082 C C . GLN A 1 142 ? 13.034 6.350 1.386 1.00 92.94 142 GLN A C 1
ATOM 1084 O O . GLN A 1 142 ? 12.910 6.084 2.583 1.00 92.94 142 GLN A O 1
ATOM 1089 N N . MET A 1 143 ? 12.245 5.797 0.459 1.00 94.75 143 MET A N 1
ATOM 1090 C CA . MET A 1 143 ? 11.200 4.822 0.781 1.00 94.75 143 MET A CA 1
ATOM 1091 C C . MET A 1 143 ? 11.777 3.524 1.349 1.00 94.75 143 MET A C 1
ATOM 1093 O O . MET A 1 143 ? 11.215 2.976 2.294 1.00 94.75 143 MET A O 1
ATOM 1097 N N . ILE A 1 144 ? 12.897 3.042 0.809 1.00 93.44 144 ILE A N 1
ATOM 1098 C CA . ILE A 1 144 ? 13.584 1.853 1.329 1.00 93.44 144 ILE A CA 1
ATOM 1099 C C . ILE A 1 144 ? 14.169 2.136 2.712 1.00 93.44 144 ILE A C 1
ATOM 1101 O O . ILE A 1 144 ? 13.986 1.329 3.618 1.00 93.44 144 ILE A O 1
ATOM 1105 N N . GLU A 1 145 ? 14.823 3.284 2.892 1.00 92.69 145 GLU A N 1
ATOM 1106 C CA . GLU A 1 145 ? 15.393 3.680 4.183 1.00 92.69 145 GLU A CA 1
ATOM 1107 C C . GLU A 1 145 ? 14.321 3.750 5.279 1.00 92.69 145 GLU A C 1
ATOM 1109 O O . GLU A 1 145 ? 14.515 3.230 6.374 1.00 92.69 145 GLU A O 1
ATOM 1114 N N . THR A 1 146 ? 13.163 4.336 4.963 1.00 93.81 146 THR A N 1
ATOM 1115 C CA . THR A 1 146 ? 12.093 4.566 5.945 1.00 93.81 146 THR A CA 1
ATOM 1116 C C . THR A 1 146 ? 11.246 3.317 6.196 1.00 93.81 146 THR A C 1
ATOM 1118 O O . THR A 1 146 ? 10.869 3.041 7.331 1.00 93.81 146 THR A O 1
ATOM 1121 N N . HIS A 1 147 ? 10.923 2.552 5.148 1.00 94.75 147 HIS A N 1
ATOM 1122 C CA . HIS A 1 147 ? 9.904 1.497 5.207 1.00 94.75 147 HIS A CA 1
ATOM 1123 C C . HIS A 1 147 ? 10.435 0.088 4.920 1.00 94.75 147 HIS A C 1
ATOM 1125 O O . HIS A 1 147 ? 9.677 -0.878 5.029 1.00 94.75 147 HIS A O 1
ATOM 1131 N N . GLY A 1 148 ? 11.711 -0.063 4.553 1.00 93.38 148 GLY A N 1
ATOM 1132 C CA . GLY A 1 148 ? 12.287 -1.339 4.121 1.00 93.38 148 GLY A CA 1
ATOM 1133 C C . GLY A 1 148 ? 12.202 -2.431 5.187 1.00 93.38 148 GLY A C 1
ATOM 1134 O O . GLY A 1 148 ? 11.813 -3.556 4.877 1.00 93.38 148 GLY A O 1
ATOM 1135 N N . SER A 1 149 ? 12.479 -2.087 6.450 1.00 93.31 149 SER A N 1
ATOM 1136 C CA . SER A 1 149 ? 12.393 -3.020 7.587 1.00 93.31 149 SER A CA 1
ATOM 1137 C C . SER A 1 149 ? 10.966 -3.535 7.817 1.00 93.31 149 SER A C 1
ATOM 1139 O O . SER A 1 149 ? 10.742 -4.737 7.977 1.00 93.31 149 SER A O 1
ATOM 1141 N N . ASP A 1 150 ? 9.977 -2.643 7.773 1.00 93.81 150 ASP A N 1
ATOM 1142 C CA . ASP A 1 150 ? 8.567 -3.007 7.943 1.00 93.81 150 ASP A CA 1
ATOM 1143 C C . ASP A 1 150 ? 8.059 -3.861 6.785 1.00 93.81 150 ASP A C 1
ATOM 1145 O O . ASP A 1 150 ? 7.409 -4.885 6.987 1.00 93.81 150 ASP A O 1
ATOM 1149 N N . ALA A 1 151 ? 8.396 -3.459 5.560 1.00 94.75 151 ALA A N 1
ATOM 1150 C CA . ALA A 1 151 ? 8.037 -4.178 4.350 1.00 94.75 151 ALA A CA 1
ATOM 1151 C C . ALA A 1 151 ? 8.619 -5.602 4.340 1.00 94.75 151 ALA A C 1
ATOM 1153 O O . ALA A 1 151 ? 7.930 -6.558 3.981 1.00 94.75 151 ALA A O 1
ATOM 1154 N N . ALA A 1 152 ? 9.865 -5.754 4.794 1.00 94.06 152 ALA A N 1
ATOM 1155 C CA . ALA A 1 152 ? 10.531 -7.043 4.949 1.00 94.06 152 ALA A CA 1
ATOM 1156 C C . ALA A 1 152 ? 9.879 -7.928 6.019 1.00 94.06 152 ALA A C 1
ATOM 1158 O O . ALA A 1 152 ? 9.845 -9.156 5.892 1.00 94.06 152 ALA A O 1
ATOM 1159 N N . SER A 1 153 ? 9.342 -7.308 7.067 1.00 95.50 153 SER A N 1
ATOM 1160 C CA . SER A 1 153 ? 8.711 -8.006 8.189 1.00 95.50 153 SER A CA 1
ATOM 1161 C C . SER A 1 153 ? 7.333 -8.572 7.848 1.00 95.50 153 SER A C 1
ATOM 1163 O O . SER A 1 153 ? 6.840 -9.418 8.590 1.00 95.50 153 SER A O 1
ATOM 1165 N N . LEU A 1 154 ? 6.746 -8.181 6.707 1.00 96.50 154 LEU A N 1
ATOM 1166 C CA . LEU A 1 154 ? 5.443 -8.677 6.273 1.00 96.50 154 LEU A CA 1
ATOM 1167 C C . LEU A 1 154 ? 5.407 -10.208 6.207 1.00 96.50 154 LEU A C 1
ATOM 1169 O O . LEU A 1 154 ? 6.039 -10.824 5.344 1.00 96.50 154 LEU A O 1
ATOM 1173 N N . ASP A 1 155 ? 4.587 -10.815 7.061 1.00 96.00 155 ASP A N 1
ATOM 1174 C CA . ASP A 1 155 ? 4.193 -12.213 6.916 1.00 96.00 155 ASP A CA 1
ATOM 1175 C C . ASP A 1 155 ? 3.059 -12.322 5.885 1.00 96.00 155 ASP A C 1
ATOM 1177 O O . ASP A 1 155 ? 1.885 -12.048 6.161 1.00 96.00 155 ASP A O 1
ATOM 1181 N N . LEU A 1 156 ? 3.462 -12.712 4.672 1.00 95.50 156 LEU A N 1
ATOM 1182 C CA . LEU A 1 156 ? 2.602 -12.855 3.502 1.00 95.50 156 LEU A CA 1
ATOM 1183 C C . LEU A 1 156 ? 1.554 -13.962 3.671 1.00 95.50 156 LEU A C 1
ATOM 1185 O O . LEU A 1 156 ? 0.427 -13.797 3.217 1.00 95.50 156 LEU A O 1
ATOM 1189 N N . ALA A 1 157 ? 1.892 -15.057 4.356 1.00 95.88 157 ALA A N 1
ATOM 1190 C CA . ALA A 1 157 ? 0.955 -16.156 4.562 1.00 95.88 157 ALA A CA 1
ATOM 1191 C C . ALA A 1 157 ? -0.177 -15.736 5.505 1.00 95.88 157 ALA A C 1
ATOM 1193 O O . ALA A 1 157 ? -1.341 -16.034 5.246 1.00 95.88 157 ALA A O 1
ATOM 1194 N N . GLY A 1 158 ? 0.148 -15.009 6.576 1.00 95.62 158 GLY A N 1
ATOM 1195 C CA . GLY A 1 158 ? -0.875 -14.422 7.432 1.00 95.62 158 GLY A CA 1
ATOM 1196 C C . GLY A 1 158 ? -1.678 -13.324 6.726 1.00 95.62 158 GLY A C 1
ATOM 1197 O O . GLY A 1 158 ? -2.872 -13.209 6.968 1.00 95.62 158 GLY A O 1
ATOM 1198 N N . LEU A 1 159 ? -1.083 -12.582 5.781 1.00 95.00 159 LEU A N 1
ATOM 1199 C CA . LEU A 1 159 ? -1.831 -11.586 5.000 1.00 95.00 159 LEU A CA 1
ATOM 1200 C C . LEU A 1 159 ? -2.913 -12.266 4.162 1.00 95.00 159 LEU A C 1
ATOM 1202 O O . LEU A 1 159 ? -4.057 -11.828 4.170 1.00 95.00 159 LEU A O 1
ATOM 1206 N N . GLU A 1 160 ? -2.582 -13.362 3.481 1.00 95.44 160 GLU A N 1
ATOM 1207 C CA . GLU A 1 160 ? -3.563 -14.127 2.704 1.00 95.44 160 GLU A CA 1
ATOM 1208 C C . GLU A 1 160 ? -4.636 -14.799 3.572 1.00 95.44 160 GLU A C 1
ATOM 1210 O O . GLU A 1 160 ? -5.735 -15.065 3.086 1.00 95.44 160 GLU A O 1
ATOM 1215 N N . GLN A 1 161 ? -4.364 -15.043 4.856 1.00 93.69 161 GLN A N 1
ATOM 1216 C CA . GLN A 1 161 ? -5.399 -15.460 5.808 1.00 93.69 161 GLN A CA 1
ATOM 1217 C C . GLN A 1 161 ? -6.354 -14.306 6.137 1.00 93.69 161 GLN A C 1
ATOM 1219 O O . GLN A 1 161 ? -7.559 -14.531 6.230 1.00 93.69 161 GLN A O 1
ATOM 1224 N N . ASP A 1 162 ? -5.832 -13.082 6.258 1.00 90.94 162 ASP A N 1
ATOM 1225 C CA . ASP A 1 162 ? -6.618 -11.891 6.592 1.00 90.94 162 ASP A CA 1
ATOM 1226 C C . ASP A 1 162 ? -7.509 -11.423 5.422 1.00 90.94 162 ASP A C 1
ATOM 1228 O O . ASP A 1 162 ? -8.658 -11.033 5.637 1.00 90.94 162 ASP A O 1
ATOM 1232 N N . ILE A 1 163 ? -7.005 -11.457 4.178 1.00 90.62 163 ILE A N 1
ATOM 1233 C CA . ILE A 1 163 ? -7.703 -10.891 2.999 1.00 90.62 163 ILE A CA 1
ATOM 1234 C C . ILE A 1 163 ? -8.134 -11.924 1.947 1.00 90.62 163 ILE A C 1
ATOM 1236 O O . ILE A 1 163 ? -8.790 -11.566 0.965 1.00 90.62 163 ILE A O 1
ATOM 1240 N N . GLY A 1 164 ? -7.774 -13.193 2.134 1.00 93.56 164 GLY A N 1
ATOM 1241 C CA . GLY A 1 164 ? -7.911 -14.244 1.128 1.00 93.56 164 GLY A CA 1
ATOM 1242 C C . GLY A 1 164 ? -6.700 -14.351 0.193 1.00 93.56 164 GLY A C 1
ATOM 1243 O O . GLY A 1 164 ? -5.806 -13.504 0.176 1.00 93.56 164 GLY A O 1
ATOM 1244 N N . ALA A 1 165 ? -6.678 -15.417 -0.610 1.00 94.06 165 ALA A N 1
ATOM 1245 C CA . ALA A 1 165 ? -5.559 -15.720 -1.500 1.00 94.06 165 ALA A CA 1
ATOM 1246 C C . ALA A 1 165 ? -5.342 -14.628 -2.559 1.00 94.06 165 ALA A C 1
ATOM 1248 O O . ALA A 1 165 ? -6.276 -14.210 -3.256 1.00 94.06 165 ALA A O 1
ATOM 1249 N N . LEU A 1 166 ? -4.088 -14.210 -2.733 1.00 93.44 166 LEU A N 1
ATOM 1250 C CA . LEU A 1 166 ? -3.718 -13.262 -3.770 1.00 93.44 166 LEU A CA 1
ATOM 1251 C C . LEU A 1 166 ? -3.690 -13.960 -5.141 1.00 93.44 166 LEU A C 1
ATOM 1253 O O . LEU A 1 166 ? -3.213 -15.091 -5.270 1.00 93.44 166 LEU A O 1
ATOM 1257 N N . PRO A 1 167 ? -4.121 -13.286 -6.224 1.00 94.44 167 PRO A N 1
ATOM 1258 C CA . PRO A 1 167 ? -3.887 -13.782 -7.575 1.00 94.44 167 PRO A CA 1
ATOM 1259 C C . PRO A 1 167 ? -2.393 -14.034 -7.809 1.00 94.44 167 PRO A C 1
ATOM 1261 O O . PRO A 1 167 ? -1.568 -13.203 -7.439 1.00 94.44 167 PRO A O 1
ATOM 1264 N N . SER A 1 168 ? -2.041 -15.123 -8.495 1.00 95.44 168 SER A N 1
ATOM 1265 C CA . SER A 1 168 ? -0.651 -15.605 -8.624 1.00 95.44 168 SER A CA 1
ATOM 1266 C C . SER A 1 168 ? 0.369 -14.533 -9.026 1.00 95.44 168 SER A C 1
ATOM 1268 O O . SER A 1 168 ? 1.444 -14.436 -8.443 1.00 95.44 168 SER A O 1
ATOM 1270 N N . LYS A 1 169 ? 0.024 -13.677 -9.993 1.00 94.81 169 LYS A N 1
ATOM 1271 C CA . LYS A 1 169 ? 0.888 -12.575 -10.446 1.00 94.81 169 LYS A CA 1
ATOM 1272 C C . LYS A 1 169 ? 1.041 -11.465 -9.403 1.00 94.81 169 LYS A C 1
ATOM 1274 O O . LYS A 1 169 ? 2.098 -10.851 -9.318 1.00 94.81 169 LYS A O 1
ATOM 1279 N N . LEU A 1 170 ? -0.013 -11.199 -8.629 1.00 93.94 170 LEU A N 1
ATOM 1280 C CA . LEU A 1 170 ? 0.030 -10.232 -7.535 1.00 93.94 170 LEU A CA 1
ATOM 1281 C C . LEU A 1 170 ? 0.840 -10.787 -6.358 1.00 93.94 170 LEU A C 1
ATOM 1283 O O . LEU A 1 170 ? 1.673 -10.078 -5.809 1.00 93.9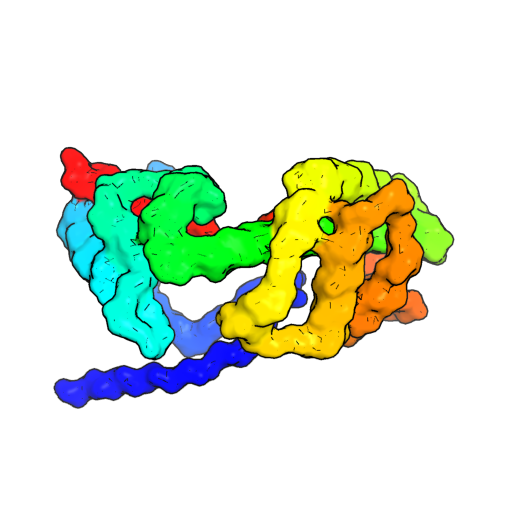4 170 LEU A O 1
ATOM 1287 N N . HIS A 1 171 ? 0.664 -12.067 -6.031 1.00 96.38 171 HIS A N 1
ATOM 1288 C CA . HIS A 1 171 ? 1.501 -12.747 -5.047 1.00 96.38 171 HIS A CA 1
ATOM 1289 C C . HIS A 1 171 ? 2.984 -12.683 -5.445 1.00 96.38 171 HIS A C 1
ATOM 1291 O O . HIS A 1 171 ? 3.830 -12.324 -4.630 1.00 96.38 171 HIS A O 1
ATOM 1297 N N . ALA A 1 172 ? 3.307 -12.977 -6.711 1.00 96.81 172 ALA A N 1
ATOM 1298 C CA . ALA A 1 172 ? 4.680 -12.944 -7.211 1.00 96.81 172 ALA A CA 1
ATOM 1299 C C . ALA A 1 172 ? 5.333 -11.562 -7.059 1.00 96.81 172 ALA A C 1
ATOM 1301 O O . ALA A 1 172 ? 6.461 -11.486 -6.579 1.00 96.81 172 ALA A O 1
ATOM 1302 N N . VAL A 1 173 ? 4.630 -10.475 -7.411 1.00 96.69 173 VAL A N 1
ATOM 1303 C CA . VAL A 1 173 ? 5.191 -9.124 -7.244 1.00 96.69 173 VAL A CA 1
ATOM 1304 C C . VAL A 1 173 ? 5.352 -8.758 -5.772 1.00 96.69 173 VAL A C 1
ATOM 1306 O O . VAL A 1 173 ? 6.405 -8.264 -5.403 1.00 96.69 173 VAL A O 1
ATOM 1309 N N . VAL A 1 174 ? 4.383 -9.078 -4.908 1.00 96.19 174 VAL A N 1
ATOM 1310 C CA . VAL A 1 174 ? 4.482 -8.811 -3.461 1.00 96.19 174 VAL A CA 1
ATOM 1311 C C . VAL A 1 174 ? 5.680 -9.542 -2.848 1.00 96.19 174 VAL A C 1
ATOM 1313 O O . VAL A 1 174 ? 6.475 -8.934 -2.131 1.00 96.19 174 VAL A O 1
ATOM 1316 N N . ALA A 1 175 ? 5.856 -10.824 -3.176 1.00 96.38 175 ALA A N 1
ATOM 1317 C CA . ALA A 1 175 ? 6.982 -11.619 -2.700 1.00 96.38 175 ALA A CA 1
ATOM 1318 C C . ALA A 1 175 ? 8.331 -11.087 -3.216 1.00 96.38 175 ALA A C 1
ATOM 1320 O O . ALA A 1 175 ? 9.282 -10.979 -2.441 1.00 96.38 175 ALA A O 1
ATOM 1321 N N . ALA A 1 176 ? 8.408 -10.720 -4.500 1.00 96.12 176 ALA A N 1
ATOM 1322 C CA . ALA A 1 176 ? 9.624 -10.183 -5.105 1.00 96.12 176 ALA A CA 1
ATOM 1323 C C . ALA A 1 176 ? 9.997 -8.811 -4.529 1.00 96.12 176 ALA A C 1
ATOM 1325 O O . ALA A 1 176 ? 11.142 -8.618 -4.132 1.00 96.12 176 ALA A O 1
ATOM 1326 N N . THR A 1 177 ? 9.036 -7.891 -4.394 1.00 96.19 177 THR A N 1
ATOM 1327 C CA . THR A 1 177 ? 9.246 -6.577 -3.766 1.00 96.19 177 THR A CA 1
ATOM 1328 C C . THR A 1 177 ? 9.752 -6.727 -2.332 1.00 96.19 177 THR A C 1
ATOM 1330 O O . THR A 1 177 ? 10.680 -6.025 -1.940 1.00 96.19 177 THR A O 1
ATOM 1333 N N . ARG A 1 178 ? 9.184 -7.665 -1.560 1.00 95.69 178 ARG A N 1
ATOM 1334 C CA . ARG A 1 178 ? 9.602 -7.934 -0.176 1.00 95.69 178 ARG A CA 1
ATOM 1335 C C . ARG A 1 178 ? 11.033 -8.462 -0.096 1.00 95.69 178 ARG A C 1
ATOM 1337 O O . ARG A 1 178 ? 11.796 -8.038 0.762 1.00 95.69 178 ARG A O 1
ATOM 1344 N N . ALA A 1 179 ? 11.396 -9.410 -0.959 1.00 93.44 179 ALA A N 1
ATOM 1345 C CA . ALA A 1 179 ? 12.761 -9.931 -0.996 1.00 93.44 179 ALA A CA 1
ATOM 1346 C C . ALA A 1 179 ? 13.751 -8.827 -1.404 1.00 93.44 179 ALA A C 1
ATOM 1348 O O . ALA A 1 179 ? 14.781 -8.625 -0.758 1.00 93.44 179 ALA A O 1
ATOM 1349 N N . TRP A 1 180 ? 13.388 -8.065 -2.433 1.00 93.81 180 TRP A N 1
ATOM 1350 C CA . TRP A 1 180 ? 14.206 -6.998 -2.984 1.00 93.81 180 TRP A CA 1
ATOM 1351 C C . TRP A 1 180 ? 14.455 -5.858 -1.993 1.00 93.81 180 TRP A C 1
ATOM 1353 O O . TRP A 1 180 ? 15.583 -5.376 -1.933 1.00 93.81 180 TRP A O 1
ATOM 1363 N N . SER A 1 181 ? 13.476 -5.483 -1.155 1.00 89.12 181 SER A N 1
ATOM 1364 C CA . SER A 1 181 ? 13.619 -4.396 -0.166 1.00 89.12 181 SER A CA 1
ATOM 1365 C C . SER A 1 181 ? 14.665 -4.659 0.925 1.00 89.12 181 SER A C 1
ATOM 1367 O O . SER A 1 181 ? 14.946 -3.775 1.729 1.00 89.12 181 SER A O 1
ATOM 1369 N N . THR A 1 182 ? 15.214 -5.875 0.983 1.00 84.12 182 THR A N 1
ATOM 1370 C CA . THR A 1 182 ? 16.305 -6.267 1.894 1.00 84.12 182 THR A CA 1
ATOM 1371 C C . THR A 1 182 ? 17.601 -6.617 1.170 1.00 84.12 182 THR A C 1
ATOM 1373 O O . THR A 1 182 ? 18.592 -6.973 1.808 1.00 84.12 182 THR A O 1
ATOM 1376 N N . SER A 1 183 ? 17.602 -6.553 -0.162 1.00 85.38 183 SER A N 1
ATOM 1377 C CA . SER A 1 183 ? 18.770 -6.882 -0.970 1.00 85.38 183 SER A CA 1
ATOM 1378 C C . SER A 1 183 ? 19.802 -5.755 -0.903 1.00 85.38 183 SER A C 1
ATOM 1380 O O . SER A 1 183 ? 19.473 -4.578 -0.838 1.00 85.38 183 SER A O 1
ATOM 1382 N N . SER A 1 184 ? 21.085 -6.099 -0.934 1.00 70.38 184 SER A N 1
ATOM 1383 C CA . SER A 1 184 ? 22.176 -5.122 -0.838 1.00 70.38 184 SER A CA 1
ATOM 1384 C C . SER A 1 184 ? 22.482 -4.394 -2.156 1.00 70.38 184 SER A C 1
ATOM 1386 O O . SER A 1 184 ? 23.229 -3.419 -2.143 1.00 70.38 184 SER A O 1
ATOM 1388 N N . GLY A 1 185 ? 21.926 -4.856 -3.283 1.00 70.94 185 GLY A N 1
ATOM 1389 C CA . GLY A 1 185 ? 22.174 -4.297 -4.617 1.00 70.94 185 GLY A CA 1
ATOM 1390 C C . GLY A 1 185 ? 21.068 -3.384 -5.143 1.00 70.94 185 GLY A C 1
ATOM 1391 O O . GLY A 1 185 ? 21.370 -2.481 -5.917 1.00 70.94 185 GLY A O 1
ATOM 1392 N N . HIS A 1 186 ? 19.815 -3.601 -4.718 1.00 80.81 186 HIS A N 1
ATOM 1393 C CA . HIS A 1 186 ? 18.634 -2.880 -5.206 1.00 80.81 186 HIS A CA 1
ATOM 1394 C C . HIS A 1 186 ? 18.621 -2.688 -6.738 1.00 80.81 186 HIS A C 1
ATOM 1396 O O . HIS A 1 186 ? 18.278 -1.614 -7.236 1.00 80.81 186 HIS A O 1
ATOM 1402 N N . ASP A 1 187 ? 18.997 -3.724 -7.498 1.00 87.00 187 ASP A N 1
ATOM 1403 C CA . ASP A 1 187 ? 18.920 -3.674 -8.958 1.00 87.00 187 ASP A CA 1
ATOM 1404 C C . ASP A 1 187 ? 17.453 -3.767 -9.390 1.00 87.00 187 ASP A C 1
ATOM 1406 O O . ASP A 1 187 ? 16.744 -4.724 -9.075 1.00 87.00 187 ASP A O 1
ATOM 1410 N N . LEU A 1 188 ? 16.973 -2.730 -10.071 1.00 89.62 188 LEU A N 1
ATOM 1411 C CA . LEU A 1 188 ? 15.589 -2.636 -10.517 1.00 89.62 188 LEU A CA 1
ATOM 1412 C C . LEU A 1 188 ? 15.282 -3.579 -11.686 1.00 89.62 188 LEU A C 1
ATOM 1414 O O . LEU A 1 188 ? 14.119 -3.953 -11.857 1.00 89.62 188 LEU A O 1
ATOM 1418 N N . ASP A 1 189 ? 16.285 -3.978 -12.471 1.00 88.25 189 ASP A N 1
ATOM 1419 C CA . ASP A 1 189 ? 16.065 -4.843 -13.637 1.00 88.25 189 ASP A CA 1
ATOM 1420 C C . ASP A 1 189 ? 15.524 -6.216 -13.252 1.00 88.25 189 ASP A C 1
ATOM 1422 O O . ASP A 1 189 ? 14.673 -6.765 -13.953 1.00 88.25 189 ASP A O 1
ATOM 1426 N N . GLU A 1 190 ? 15.929 -6.729 -12.090 1.00 91.38 190 GLU A N 1
ATOM 1427 C CA . GLU A 1 190 ? 15.452 -8.006 -11.554 1.00 91.38 190 GLU A CA 1
ATOM 1428 C C . GLU A 1 190 ? 13.927 -8.028 -11.345 1.00 91.38 190 GLU A C 1
ATOM 1430 O O . GLU A 1 190 ? 13.298 -9.089 -11.368 1.00 91.38 190 GLU A O 1
ATOM 1435 N N . LEU A 1 191 ? 13.311 -6.856 -11.158 1.00 95.38 191 LEU A N 1
ATOM 1436 C CA . LEU A 1 191 ? 11.881 -6.716 -10.897 1.00 95.38 191 LEU A CA 1
ATOM 1437 C C . LEU A 1 191 ? 11.057 -6.392 -12.143 1.00 95.38 191 LEU A C 1
ATOM 1439 O O . LEU A 1 191 ? 9.833 -6.555 -12.109 1.00 95.38 191 LEU A O 1
ATOM 1443 N N . LEU A 1 192 ? 11.679 -5.944 -13.236 1.00 95.44 192 LEU A N 1
ATOM 1444 C CA . LEU A 1 192 ? 10.962 -5.381 -14.380 1.00 95.44 192 LEU A CA 1
ATOM 1445 C C . LEU A 1 192 ? 9.933 -6.362 -14.964 1.00 95.44 192 LEU A C 1
ATOM 1447 O O . LEU A 1 192 ? 8.751 -6.026 -15.072 1.00 95.44 192 LEU A O 1
ATOM 1451 N N . ASP A 1 193 ? 10.345 -7.591 -15.273 1.00 96.06 193 ASP A N 1
ATOM 1452 C CA . ASP A 1 193 ? 9.458 -8.597 -15.871 1.00 96.06 193 ASP A CA 1
ATOM 1453 C C . ASP A 1 193 ? 8.317 -9.008 -14.930 1.00 96.06 193 ASP A C 1
ATOM 1455 O O . ASP A 1 193 ? 7.175 -9.203 -15.363 1.00 96.06 193 ASP A O 1
ATOM 1459 N N . ILE A 1 194 ? 8.594 -9.081 -13.625 1.00 97.06 194 ILE A N 1
ATOM 1460 C CA . ILE A 1 194 ? 7.600 -9.415 -12.597 1.00 97.06 194 ILE A CA 1
ATOM 1461 C C . ILE A 1 194 ? 6.535 -8.315 -12.533 1.00 97.06 194 ILE A C 1
ATOM 1463 O O . ILE A 1 194 ? 5.330 -8.597 -12.527 1.00 97.06 194 ILE A O 1
ATOM 1467 N N . TYR A 1 195 ? 6.965 -7.054 -12.554 1.00 97.44 195 TYR A N 1
ATOM 1468 C CA . TYR A 1 195 ? 6.074 -5.901 -12.562 1.00 97.44 195 TYR A CA 1
ATOM 1469 C C . TYR A 1 195 ? 5.276 -5.790 -13.865 1.00 97.44 195 TYR A C 1
ATOM 1471 O O . TYR A 1 195 ? 4.071 -5.537 -13.806 1.00 97.44 195 TYR A O 1
ATOM 1479 N N . ILE A 1 196 ? 5.885 -6.045 -15.029 1.00 96.19 196 ILE A N 1
ATOM 1480 C CA . ILE A 1 196 ? 5.179 -6.109 -16.320 1.00 96.19 196 ILE A CA 1
ATOM 1481 C C . ILE A 1 196 ? 4.090 -7.188 -16.275 1.00 96.19 196 ILE A C 1
ATOM 1483 O O . ILE A 1 196 ? 2.938 -6.938 -16.650 1.00 96.19 196 ILE A O 1
ATOM 1487 N N . ALA A 1 197 ? 4.421 -8.384 -15.781 1.00 95.94 197 ALA A N 1
ATOM 1488 C CA . ALA A 1 197 ? 3.480 -9.492 -15.693 1.00 95.94 197 ALA A CA 1
ATOM 1489 C C . ALA A 1 197 ? 2.291 -9.159 -14.782 1.00 95.94 197 ALA A C 1
ATOM 1491 O O . ALA A 1 197 ? 1.141 -9.408 -15.167 1.00 95.94 197 ALA A O 1
ATOM 1492 N N . ALA A 1 198 ? 2.551 -8.577 -13.606 1.00 94.62 198 ALA A N 1
ATOM 1493 C CA . ALA A 1 198 ? 1.524 -8.136 -12.665 1.00 94.62 198 ALA A CA 1
ATOM 1494 C C . ALA A 1 198 ? 0.683 -6.975 -13.218 1.00 94.62 198 ALA A C 1
ATOM 1496 O O . ALA A 1 198 ? -0.532 -6.921 -12.995 1.00 94.62 198 ALA A O 1
ATOM 1497 N N . GLU A 1 199 ? 1.299 -6.063 -13.972 1.00 95.44 199 GLU A N 1
ATOM 1498 C CA . GLU A 1 199 ? 0.616 -4.928 -14.577 1.00 95.44 199 GLU A CA 1
ATOM 1499 C C . GLU A 1 199 ? -0.330 -5.340 -15.710 1.00 95.44 199 GLU A C 1
ATOM 1501 O O . GLU A 1 199 ? -1.351 -4.681 -15.904 1.00 95.44 199 GLU A O 1
ATOM 1506 N N . ALA A 1 200 ? -0.06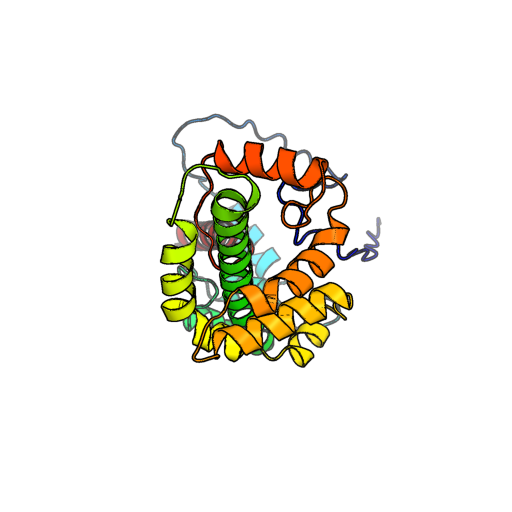6 -6.446 -16.411 1.00 91.19 200 ALA A N 1
ATOM 1507 C CA . ALA A 1 200 ? -0.851 -6.892 -17.566 1.00 91.19 200 ALA A CA 1
ATOM 1508 C C . ALA A 1 200 ? -2.377 -6.939 -17.321 1.00 91.19 200 ALA A C 1
ATOM 1510 O O . ALA A 1 200 ? -3.160 -6.708 -18.242 1.00 91.19 200 ALA A O 1
ATOM 1511 N N . ARG A 1 201 ? -2.827 -7.146 -16.074 1.00 91.00 201 ARG A N 1
ATOM 1512 C CA . ARG A 1 201 ? -4.252 -7.074 -15.686 1.00 91.00 201 ARG A CA 1
ATOM 1513 C C . ARG A 1 201 ? -4.908 -5.705 -15.928 1.00 91.00 201 ARG A C 1
ATOM 1515 O O . ARG A 1 201 ? -6.129 -5.611 -15.977 1.00 91.00 201 ARG A O 1
ATOM 1522 N N . LYS A 1 202 ? -4.121 -4.631 -16.053 1.00 88.75 202 LYS A N 1
ATOM 1523 C CA . LYS A 1 202 ? -4.594 -3.278 -16.384 1.00 88.75 202 LYS A CA 1
ATOM 1524 C C . LYS A 1 202 ? -4.945 -3.131 -17.873 1.00 88.75 202 LYS A C 1
ATOM 1526 O O . LYS A 1 202 ? -5.571 -2.131 -18.237 1.00 88.75 202 LYS A O 1
ATOM 1531 N N . GLY A 1 203 ? -4.562 -4.093 -18.718 1.00 90.62 203 GLY A N 1
ATOM 1532 C CA . GLY A 1 203 ? -4.844 -4.095 -20.152 1.00 90.62 203 GLY A CA 1
ATOM 1533 C C . GLY A 1 203 ? -4.262 -2.857 -20.852 1.00 90.62 203 GLY A C 1
ATOM 1534 O O . GLY A 1 203 ? -3.088 -2.552 -20.648 1.00 90.62 203 GLY A O 1
ATOM 1535 N N . PRO A 1 204 ? -5.058 -2.090 -21.624 1.00 88.75 204 PRO A N 1
ATOM 1536 C CA . PRO A 1 204 ? -4.587 -0.893 -22.336 1.00 88.75 204 PRO A CA 1
ATOM 1537 C C . PRO A 1 204 ? -4.015 0.222 -21.446 1.00 88.75 204 PRO A C 1
ATOM 1539 O O . PRO A 1 204 ? -3.397 1.151 -21.958 1.00 88.75 204 PRO A O 1
ATOM 1542 N N . ARG A 1 205 ? -4.242 0.153 -20.126 1.00 87.94 205 ARG A N 1
ATOM 1543 C CA . ARG A 1 205 ? -3.718 1.112 -19.142 1.00 87.94 205 ARG A CA 1
ATOM 1544 C C . ARG A 1 205 ? -2.336 0.730 -18.595 1.00 87.94 205 ARG A C 1
ATOM 1546 O O . ARG A 1 205 ? -1.825 1.446 -17.738 1.00 87.94 205 ARG A O 1
ATOM 1553 N N . ALA A 1 206 ? -1.771 -0.403 -19.015 1.00 93.06 206 ALA A N 1
ATOM 1554 C CA . ALA A 1 206 ? -0.423 -0.807 -18.627 1.00 93.06 206 ALA A CA 1
ATOM 1555 C C . ALA A 1 206 ? 0.623 0.134 -19.245 1.00 93.06 206 ALA A C 1
ATOM 1557 O O . ALA A 1 206 ? 0.477 0.546 -20.397 1.00 93.06 206 ALA A O 1
ATOM 1558 N N . ARG A 1 207 ? 1.666 0.473 -18.481 1.00 94.56 207 ARG A N 1
ATOM 1559 C CA . ARG A 1 207 ? 2.698 1.440 -18.879 1.00 94.56 207 ARG A CA 1
ATOM 1560 C C . ARG A 1 207 ? 4.074 0.815 -19.068 1.00 94.56 207 ARG A C 1
ATOM 1562 O O . ARG A 1 207 ? 4.819 1.285 -19.921 1.00 94.56 207 ARG A O 1
ATOM 1569 N N . LEU A 1 208 ? 4.415 -0.224 -18.311 1.00 94.44 208 LEU A N 1
ATOM 1570 C CA . LEU A 1 208 ? 5.759 -0.806 -18.307 1.00 94.44 208 LEU A CA 1
ATOM 1571 C C . LEU A 1 208 ? 6.046 -1.613 -19.576 1.00 94.44 208 LEU A C 1
ATOM 1573 O O . LEU A 1 208 ? 7.142 -1.552 -20.122 1.00 94.44 208 LEU A O 1
ATOM 1577 N N . ALA A 1 209 ? 5.048 -2.336 -20.091 1.00 93.06 209 ALA A N 1
ATOM 1578 C CA . ALA A 1 209 ? 5.223 -3.163 -21.281 1.00 93.06 209 ALA A CA 1
ATOM 1579 C C . ALA A 1 209 ? 5.606 -2.323 -22.517 1.00 93.06 209 ALA A C 1
ATOM 1581 O O . ALA A 1 209 ? 5.011 -1.273 -22.788 1.00 93.06 209 ALA A O 1
ATOM 1582 N N . GLN A 1 210 ? 6.543 -2.827 -23.325 1.00 91.69 210 GLN A N 1
ATOM 1583 C CA . GLN A 1 210 ? 6.999 -2.198 -24.573 1.00 91.69 210 GLN A CA 1
ATOM 1584 C C . GLN A 1 210 ? 5.998 -2.390 -25.722 1.00 91.69 210 GLN A C 1
ATOM 1586 O O . GLN A 1 210 ? 6.272 -3.018 -26.741 1.00 91.69 210 GLN A O 1
ATOM 1591 N N . THR A 1 211 ? 4.794 -1.851 -25.547 1.00 92.19 211 THR A N 1
ATOM 1592 C CA . THR A 1 211 ? 3.728 -1.849 -26.557 1.00 92.19 211 THR A CA 1
ATOM 1593 C C . THR A 1 211 ? 3.451 -0.422 -27.035 1.00 92.19 211 THR A C 1
ATOM 1595 O O . THR A 1 211 ? 3.728 0.527 -26.295 1.00 92.19 211 THR A O 1
ATOM 1598 N N . PRO A 1 212 ? 2.850 -0.222 -28.225 1.00 91.69 212 PRO A N 1
ATOM 1599 C CA . PRO A 1 212 ? 2.452 1.113 -28.680 1.00 91.69 212 PRO A CA 1
ATOM 1600 C C . PRO A 1 212 ? 1.558 1.846 -27.669 1.00 91.69 212 PRO A C 1
ATOM 1602 O O . PRO A 1 212 ? 1.754 3.033 -27.416 1.00 91.69 212 PRO A O 1
ATOM 1605 N N . ASN A 1 213 ? 0.629 1.123 -27.034 1.00 92.00 213 ASN A N 1
ATOM 1606 C CA . ASN A 1 213 ? -0.229 1.670 -25.983 1.00 92.00 213 ASN A CA 1
ATOM 1607 C C . ASN A 1 213 ? 0.579 2.062 -24.741 1.00 92.00 213 ASN A C 1
ATOM 1609 O O . ASN A 1 213 ? 0.404 3.170 -24.243 1.00 92.00 213 ASN A O 1
ATOM 1613 N N . GLY A 1 214 ? 1.492 1.197 -24.284 1.00 92.44 214 GLY A N 1
ATOM 1614 C CA . GLY A 1 214 ? 2.376 1.484 -23.151 1.00 92.44 214 GLY A CA 1
ATOM 1615 C C . GLY A 1 214 ? 3.200 2.749 -23.375 1.00 92.44 214 GLY A C 1
ATOM 1616 O O . GLY A 1 214 ? 3.186 3.643 -22.534 1.00 92.44 214 GLY A O 1
ATOM 1617 N N . ARG A 1 215 ? 3.805 2.895 -24.561 1.00 92.31 215 ARG A N 1
ATOM 1618 C CA . ARG A 1 215 ? 4.547 4.105 -24.942 1.00 92.31 215 ARG A CA 1
ATOM 1619 C C . ARG A 1 215 ? 3.674 5.361 -24.903 1.00 92.31 215 ARG A C 1
ATOM 1621 O O . ARG A 1 215 ? 4.100 6.385 -24.382 1.00 92.31 215 ARG A O 1
ATOM 1628 N N . THR A 1 216 ? 2.446 5.305 -25.419 1.00 91.94 216 THR A N 1
ATOM 1629 C CA . THR A 1 216 ? 1.507 6.438 -25.320 1.00 91.94 216 THR A CA 1
ATOM 1630 C C . THR A 1 216 ? 1.204 6.791 -23.863 1.00 91.94 216 THR A C 1
ATOM 1632 O O . THR A 1 216 ? 1.294 7.958 -23.497 1.00 91.94 216 THR A O 1
ATOM 1635 N N . ARG A 1 217 ? 0.941 5.796 -23.007 1.00 92.38 217 ARG A N 1
ATOM 1636 C CA . ARG A 1 217 ? 0.649 6.021 -21.580 1.00 92.38 217 ARG A CA 1
ATOM 1637 C C . ARG A 1 217 ? 1.845 6.545 -20.787 1.00 92.38 217 ARG A C 1
ATOM 1639 O O . ARG A 1 217 ? 1.644 7.255 -19.806 1.00 92.38 217 ARG A O 1
ATOM 1646 N N . ARG A 1 218 ? 3.073 6.201 -21.185 1.00 92.88 218 ARG A N 1
ATOM 1647 C CA . ARG A 1 218 ? 4.300 6.760 -20.599 1.00 92.88 218 ARG A CA 1
ATOM 1648 C C . ARG A 1 218 ? 4.527 8.212 -21.000 1.00 92.88 218 ARG A C 1
ATOM 1650 O O . ARG A 1 218 ? 4.942 8.993 -20.158 1.00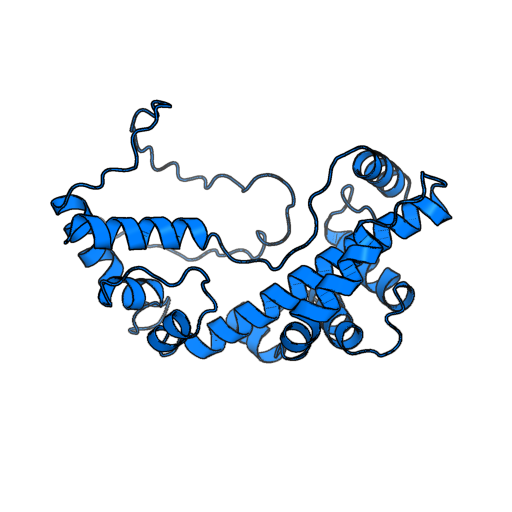 92.88 218 ARG A O 1
ATOM 1657 N N . ARG A 1 219 ? 4.194 8.599 -22.238 1.00 89.00 219 ARG A N 1
ATOM 1658 C CA . ARG A 1 219 ? 4.233 10.015 -22.646 1.00 89.00 219 ARG A CA 1
ATOM 1659 C C . ARG A 1 219 ? 3.249 10.868 -21.852 1.00 89.00 219 ARG A C 1
ATOM 1661 O O . ARG A 1 219 ? 3.639 11.936 -21.411 1.00 89.00 219 ARG A O 1
ATOM 1668 N N . GLU A 1 220 ? 2.023 10.380 -21.653 1.00 89.38 220 GLU A N 1
ATOM 1669 C CA . GLU A 1 220 ? 1.031 11.043 -20.788 1.00 89.38 220 GLU A CA 1
ATOM 1670 C C . GLU A 1 220 ? 1.562 11.188 -19.353 1.00 89.38 220 GLU A C 1
ATOM 1672 O O . GLU A 1 220 ? 1.505 12.265 -18.772 1.00 89.38 220 GLU A O 1
ATOM 1677 N N . TRP A 1 221 ? 2.148 10.117 -18.809 1.00 89.31 221 TRP A N 1
ATOM 1678 C CA . TRP A 1 221 ? 2.737 10.125 -17.468 1.00 89.31 221 TRP A CA 1
ATOM 1679 C C . TRP A 1 221 ? 3.915 11.107 -17.339 1.00 89.31 221 TRP A C 1
ATOM 1681 O O . TRP A 1 221 ? 4.040 11.797 -16.340 1.00 89.31 221 TRP A O 1
ATOM 1691 N N . ALA A 1 222 ? 4.762 11.228 -18.364 1.00 82.38 222 ALA A N 1
ATOM 1692 C CA . ALA A 1 222 ? 5.907 12.139 -18.337 1.00 82.38 222 ALA A CA 1
ATOM 1693 C C . ALA A 1 222 ? 5.515 13.629 -18.388 1.00 82.38 222 ALA A C 1
ATOM 1695 O O . ALA A 1 222 ? 6.333 14.486 -18.059 1.00 82.38 222 ALA A O 1
ATOM 1696 N N . THR A 1 223 ? 4.299 13.947 -18.844 1.00 76.69 223 THR A N 1
ATOM 1697 C CA . THR A 1 223 ? 3.788 15.326 -18.913 1.00 76.69 223 THR A CA 1
ATOM 1698 C C . THR A 1 223 ? 2.974 15.742 -17.692 1.00 76.69 223 THR A C 1
ATOM 1700 O O . THR A 1 223 ? 2.818 16.939 -17.460 1.00 76.69 223 THR A O 1
ATOM 1703 N N . ASP A 1 224 ? 2.454 14.780 -16.932 1.00 76.12 224 ASP A N 1
ATOM 1704 C CA . ASP A 1 224 ? 1.622 15.028 -15.758 1.00 76.12 224 ASP A CA 1
ATOM 1705 C C . ASP A 1 224 ? 2.480 15.192 -14.493 1.00 76.12 224 ASP A C 1
ATOM 1707 O O . ASP A 1 224 ? 3.501 14.529 -14.305 1.00 76.12 224 ASP A O 1
ATOM 1711 N N . GLU A 1 225 ? 2.043 16.054 -13.571 1.00 72.62 225 GLU A N 1
ATOM 1712 C CA . GLU A 1 225 ? 2.648 16.110 -12.242 1.00 72.62 225 GLU A CA 1
ATOM 1713 C C . GLU A 1 225 ? 2.139 14.935 -11.398 1.00 72.62 225 GLU A C 1
ATOM 1715 O O . GLU A 1 225 ? 0.951 14.822 -11.078 1.00 72.62 225 GLU A O 1
ATOM 1720 N N . HIS A 1 226 ? 3.050 14.036 -11.033 1.00 78.44 226 HIS A N 1
ATOM 1721 C CA . HIS A 1 226 ? 2.738 12.864 -10.231 1.00 78.44 226 HIS A CA 1
ATOM 1722 C C . HIS A 1 226 ? 3.295 12.994 -8.816 1.00 78.44 226 HIS A C 1
ATOM 1724 O O . HIS A 1 226 ? 4.476 13.271 -8.596 1.00 78.44 226 HIS A O 1
ATOM 1730 N N . GLY A 1 227 ? 2.411 12.785 -7.839 1.00 85.31 227 GLY A N 1
ATOM 1731 C CA . GLY A 1 227 ? 2.784 12.736 -6.432 1.00 85.31 227 GLY A CA 1
ATOM 1732 C C . GLY A 1 227 ? 3.770 11.603 -6.158 1.00 85.31 227 GLY A C 1
ATOM 1733 O O . GLY A 1 227 ? 3.752 10.567 -6.824 1.00 85.31 227 GLY A O 1
ATOM 1734 N N . LEU A 1 228 ? 4.621 11.805 -5.156 1.00 91.00 228 LEU A N 1
ATOM 1735 C CA . LEU A 1 228 ? 5.538 10.773 -4.692 1.00 91.00 228 LEU A CA 1
ATOM 1736 C C . LEU A 1 228 ? 4.762 9.599 -4.079 1.00 91.00 228 LEU A C 1
ATOM 1738 O O . LEU A 1 228 ? 3.641 9.751 -3.576 1.00 91.00 228 LEU A O 1
ATOM 1742 N N . ALA A 1 229 ? 5.351 8.411 -4.166 1.00 90.94 229 ALA A N 1
ATOM 1743 C CA . ALA A 1 229 ? 4.779 7.222 -3.568 1.00 90.94 229 ALA A CA 1
ATOM 1744 C C . ALA A 1 229 ? 4.785 7.334 -2.035 1.00 90.94 229 ALA A C 1
ATOM 1746 O O . ALA A 1 229 ? 5.551 8.071 -1.431 1.00 90.94 229 ALA A O 1
ATOM 1747 N N . GLY A 1 230 ? 3.891 6.595 -1.393 1.00 89.62 230 GLY A N 1
ATOM 1748 C CA . GLY A 1 230 ? 3.815 6.544 0.059 1.00 89.62 230 GLY A CA 1
ATOM 1749 C C . GLY A 1 230 ? 3.002 5.336 0.505 1.00 89.62 230 GLY A C 1
ATOM 1750 O O . GLY A 1 230 ? 2.272 4.761 -0.326 1.00 89.62 230 GLY A O 1
ATOM 1751 N N . PRO A 1 231 ? 3.127 4.933 1.781 1.00 89.88 231 PRO A N 1
ATOM 1752 C CA . PRO A 1 231 ? 2.338 3.847 2.338 1.00 89.88 231 PRO A CA 1
ATOM 1753 C C . PRO A 1 231 ? 0.839 4.078 2.147 1.00 89.88 231 PRO A C 1
ATOM 1755 O O . PRO A 1 231 ? 0.350 5.208 2.159 1.00 89.88 231 PRO A O 1
ATOM 1758 N N . LEU A 1 232 ? 0.096 2.992 1.952 1.00 84.94 232 LEU A N 1
ATOM 1759 C CA . LEU A 1 232 ? -1.355 3.057 1.804 1.00 84.94 232 LEU A CA 1
ATOM 1760 C C . LEU A 1 232 ? -2.030 2.848 3.156 1.00 84.94 232 LEU A C 1
ATOM 1762 O O . LEU A 1 232 ? -1.949 1.765 3.719 1.00 84.94 232 LEU A O 1
ATOM 1766 N N . HIS A 1 233 ? -2.771 3.839 3.639 1.00 79.50 233 HIS A N 1
ATOM 1767 C CA . HIS A 1 233 ? -3.671 3.667 4.777 1.00 79.50 233 HIS A CA 1
ATOM 1768 C C . HIS A 1 233 ? -5.109 3.985 4.364 1.00 79.50 233 HIS A C 1
ATOM 1770 O O . HIS A 1 233 ? -5.388 4.968 3.667 1.00 79.50 233 HIS A O 1
ATOM 1776 N N . TYR A 1 234 ? -6.057 3.149 4.784 1.00 68.19 234 TYR A N 1
ATOM 1777 C CA . TYR A 1 234 ? -7.461 3.355 4.450 1.00 68.19 234 TYR A CA 1
ATOM 1778 C C . TYR A 1 234 ? -8.026 4.531 5.246 1.00 68.19 234 TYR A C 1
ATOM 1780 O O . TYR A 1 234 ? -8.301 4.391 6.430 1.00 68.19 234 TYR A O 1
ATOM 1788 N N . ARG A 1 235 ? -8.189 5.686 4.583 1.00 80.69 235 ARG A N 1
ATOM 1789 C CA . ARG A 1 235 ? -8.974 6.859 5.023 1.00 80.69 235 ARG A CA 1
ATOM 1790 C C . ARG A 1 235 ? -8.849 7.229 6.514 1.00 80.69 235 ARG A C 1
ATOM 1792 O O . ARG A 1 235 ? -9.796 7.782 7.065 1.00 80.69 235 ARG A O 1
ATOM 1799 N N . TRP A 1 236 ? -7.697 6.976 7.145 1.00 87.31 236 TRP A N 1
ATOM 1800 C CA . TRP A 1 236 ? -7.516 7.197 8.582 1.00 87.31 236 TRP A CA 1
ATOM 1801 C C . TRP A 1 236 ? -7.835 8.632 8.974 1.00 87.31 236 TRP A C 1
ATOM 1803 O O . TRP A 1 236 ? -8.572 8.819 9.922 1.00 87.31 236 TRP A O 1
ATOM 1813 N N . GLY A 1 237 ? -7.442 9.624 8.169 1.00 86.06 237 GLY A N 1
ATOM 1814 C CA . GLY A 1 237 ? -7.798 11.022 8.430 1.00 86.06 237 GLY A CA 1
ATOM 1815 C C . GLY A 1 237 ? -9.305 11.270 8.599 1.00 86.06 237 GLY A C 1
ATOM 1816 O O . GLY A 1 237 ? -9.693 12.085 9.417 1.00 86.06 237 GLY A O 1
ATOM 1817 N N . GLN A 1 238 ? -10.171 10.529 7.897 1.00 88.12 238 GLN A N 1
ATOM 1818 C CA . GLN A 1 238 ? -11.627 10.646 8.073 1.00 88.12 238 GLN A CA 1
ATOM 1819 C C . GLN A 1 238 ? -12.103 9.997 9.377 1.00 88.12 238 GLN A C 1
ATOM 1821 O O . GLN A 1 238 ? -12.997 10.516 10.035 1.00 88.12 238 GLN A O 1
ATOM 1826 N N . VAL A 1 239 ? -11.509 8.858 9.746 1.00 87.94 239 VAL A N 1
ATOM 1827 C CA . VAL A 1 239 ? -11.791 8.190 11.026 1.00 87.94 239 VAL A CA 1
ATOM 1828 C C . VAL A 1 239 ? -11.288 9.048 12.183 1.00 87.94 239 VAL A C 1
ATOM 1830 O O . VAL A 1 239 ? -12.017 9.232 13.148 1.00 87.94 239 VAL A O 1
ATOM 1833 N N . HIS A 1 240 ? -10.090 9.612 12.047 1.00 89.25 240 HIS A N 1
ATOM 1834 C CA . HIS A 1 240 ? -9.475 10.526 12.992 1.00 89.25 240 HIS A CA 1
ATOM 1835 C C . HIS A 1 240 ? -10.394 11.712 13.269 1.00 89.25 240 HIS A C 1
ATOM 1837 O O . HIS A 1 240 ? -10.830 11.877 14.401 1.00 89.25 240 HIS A O 1
ATOM 1843 N N . THR A 1 241 ? -10.784 12.458 12.226 1.00 89.56 241 THR A N 1
ATOM 1844 C CA . THR A 1 241 ? -11.733 13.574 12.351 1.00 89.56 241 THR A CA 1
ATOM 1845 C C . THR A 1 241 ? -13.032 13.142 13.026 1.00 89.56 241 THR A C 1
ATOM 1847 O O . THR A 1 241 ? -13.421 13.750 14.011 1.00 89.56 241 THR A O 1
ATOM 1850 N N . LEU A 1 242 ? -13.663 12.049 12.577 1.00 89.88 242 LEU A N 1
ATOM 1851 C CA . LEU A 1 242 ? -14.913 11.577 13.179 1.00 89.88 242 LEU A CA 1
ATOM 1852 C C . LEU A 1 242 ? -14.765 11.268 14.678 1.00 89.88 242 LEU A C 1
ATOM 1854 O O . LEU A 1 242 ? -15.650 11.596 15.460 1.00 89.88 242 LEU A O 1
ATOM 1858 N N . MET A 1 243 ? -13.688 10.597 15.088 1.00 89.50 243 MET A N 1
ATOM 1859 C CA . MET A 1 243 ? -13.481 10.249 16.497 1.00 89.50 243 MET A CA 1
ATOM 1860 C C . MET A 1 243 ? -13.143 11.482 17.343 1.00 89.50 243 MET A C 1
ATOM 1862 O O . MET A 1 243 ? -13.621 11.572 18.472 1.00 89.50 243 MET A O 1
ATOM 1866 N N . THR A 1 244 ? -12.369 12.429 16.806 1.00 90.00 244 THR A N 1
ATOM 1867 C CA . THR A 1 244 ? -12.101 13.717 17.458 1.00 90.00 244 THR A CA 1
ATOM 1868 C C . THR A 1 244 ? -13.396 14.495 17.675 1.00 90.00 244 THR A C 1
ATOM 1870 O O . THR A 1 244 ? -13.684 14.860 18.812 1.00 90.00 244 THR A O 1
ATOM 1873 N N . ASP A 1 245 ? -14.229 14.629 16.638 1.00 88.06 245 ASP A N 1
ATOM 1874 C CA . ASP A 1 245 ? -15.517 15.331 16.712 1.00 88.06 245 ASP A CA 1
ATOM 1875 C C . ASP A 1 245 ? -16.428 14.717 17.791 1.00 88.06 245 ASP A C 1
ATOM 1877 O O . ASP A 1 245 ? -17.063 15.433 18.564 1.00 88.06 245 ASP A O 1
ATOM 1881 N N . LEU A 1 246 ? -16.458 13.380 17.909 1.00 87.44 246 LEU A N 1
ATOM 1882 C CA . LEU A 1 246 ? -17.232 12.712 18.960 1.00 87.44 246 LEU A CA 1
ATOM 1883 C C . LEU A 1 246 ? -16.761 13.128 20.359 1.00 87.44 246 LEU A C 1
ATOM 1885 O O . LEU A 1 246 ? -17.593 13.339 21.242 1.00 87.44 246 LEU A O 1
ATOM 1889 N N . VAL A 1 247 ? -15.448 13.196 20.585 1.00 86.06 247 VAL A N 1
ATOM 1890 C CA . VAL A 1 247 ? -14.852 13.495 21.897 1.00 86.06 247 VAL A CA 1
ATOM 1891 C C . VAL A 1 247 ? -15.023 14.964 22.266 1.00 86.06 247 VAL A C 1
ATOM 1893 O O . VAL A 1 247 ? -15.458 15.247 23.379 1.00 86.06 247 VAL A O 1
ATOM 1896 N N . GLU A 1 248 ? -14.740 15.880 21.341 1.00 83.69 248 GLU A N 1
ATOM 1897 C CA . GLU A 1 248 ? -14.788 17.328 21.586 1.00 83.69 248 GLU A CA 1
ATOM 1898 C C . GLU A 1 248 ? -16.198 17.838 21.902 1.00 83.69 248 GLU A C 1
ATOM 1900 O O . GLU A 1 248 ? -16.354 18.783 22.664 1.00 83.69 248 GLU A O 1
ATOM 1905 N N . VAL A 1 249 ? -17.229 17.186 21.366 1.00 76.50 249 VAL A N 1
ATOM 1906 C CA . VAL A 1 249 ? -18.634 17.561 21.583 1.00 76.50 249 VAL A CA 1
ATOM 1907 C C . VAL A 1 249 ? -19.205 17.010 22.900 1.00 76.50 249 VAL A C 1
ATOM 1909 O O . VAL A 1 249 ? -20.227 17.490 23.393 1.00 76.50 249 VAL A O 1
ATOM 1912 N N . ALA A 1 250 ? -18.571 15.986 23.476 1.00 57.03 250 ALA A N 1
ATOM 1913 C CA . ALA A 1 250 ? -19.016 15.357 24.720 1.00 57.03 250 ALA A CA 1
ATOM 1914 C C . ALA A 1 250 ? -18.365 15.937 25.991 1.00 57.03 250 ALA A C 1
ATOM 1916 O O . ALA A 1 250 ? -18.810 15.590 27.088 1.00 57.03 250 ALA A O 1
ATOM 1917 N N . GLY A 1 251 ? -17.316 16.756 25.850 1.00 51.59 251 GLY A N 1
ATOM 1918 C CA . GLY A 1 251 ? -16.611 17.439 26.946 1.00 51.59 251 GLY A CA 1
ATOM 1919 C C . GLY A 1 251 ? -17.120 18.853 27.186 1.00 51.59 251 GLY A C 1
ATOM 1920 O O . GLY A 1 251 ? -17.116 19.265 28.368 1.00 51.59 251 GLY A O 1
#

Radius of gyration: 21.63 Å; chains: 1; bounding box: 64×44×56 Å

Foldseek 3Di:
DDDDDDDDDPDPPQDDPPDDDDDPPDPPPPPDDDDPDPDPPQQALVNLVVVLVVQLCDDDVPDNHHALSNLLSVVLDQDDPDCLDPRSLVSRVVCNVVSLLLVLVLLLVLLLVLLVVQLLLCCCVPPVVHDRDCVSVVVSVVSLVVRLVSVLPRPPVVNCVVVNDDDPLRSQLSVVSNVLSPDPPNDSVVNLVSVQSSQCVVPLLRQSDPDPSNSVNSVVVVPDDDDRGGGDDDPVVVSSSSSVSSSVNND

pLDDT: mean 80.29, std 22.91, range [22.5, 97.44]

Secondary structure (DSSP, 8-state):
-----------S--TT--S--PPPS-----------SS------HHHHHHHHHHHTT-B-TTSSSBPHHHHHHHH-SPPPSSTTSHHHHHT-GGGHHHHHHHHHHHHHHHHHHHHHHHHHHHHHHHTS------HHHHHHHHHHHHHHHHHHH--HHHHHHHH-PPPHHHHHHHHHHHHHTT-SS--SHHHHHHHHHHHGGGGGG--SSSSHHHHHHHHHHHHS--PPP----SSHHHHHHHHHHHHHHH-